Protein AF-A0A239MYY8-F1 (afdb_monomer_lite)

InterPro domains:
  IPR003692 Hydantoinase B/oxoprolinase [PF02538] (11-145)
  IPR016750 Acetophenone carboxylase beta subunit/Acetone carboxylase gamma subunit [PF08882] (239-309)

Sequence (314 aa):
MLSNINPVGSCEGYEREIPYLYLYRRELPASGGHGQFRGGATFTAAVTGHHTDENYISSGGLFQSVTQGIALAGAPPAPGGVMWHATDTKVLDEMAAGRVPADTEQVKTLAPHGAPPPPKKFDNRLLPGDIFATMSSAGAGYGDPVLRDPELVLGDERAGRLLAGEATSVYGVVITDGAVDEEKTSQTREAMLRDRLGRAVQPHRVRTGKVDESAVTTKVLATVLIGENNGNSVFGCAHCRETLSDSDISYRHGSAIVEVSLDTLGPLFSDPVTQTGVDLKARTYLCPSCGIALDTEVVVPNDPIVDDVVLSNA

Radius of gyration: 23.35 Å; chains: 1; bounding box: 57×41×65 Å

Foldseek 3Di:
DPPPPDPPDDQVVCVVPAQKHKLEKAWPLQQWFAALFTFATWIKTKIAGHPDPFDFAWQEDWDQFPAPQFEEFQTFRTGTKFKKKDAQWCQVVCVVVVHGDYDPVSVCVRGVVMDGDDYGGGGHTGHGNIMMMMIHTTHHGYFQLLNHDLVVLLVCVVVVNHDPCCSCPRHLWDADPSHTPPVSSVVSSQVVLVVLLVQWAAALDADFDFFDPVFFPAAPGPQWTWGDDPRFIFIAGPPPRGTQGGQQFASLNSFTKDKDFQCVSDVSHDGCCVRPVFGKIWIFTANNPRSTTRGIDIDGPPDDDDRPGHDDDD

Structure (mmCIF, N/CA/C/O backbone):
data_AF-A0A239MYY8-F1
#
_entry.id   AF-A0A239MYY8-F1
#
loop_
_atom_site.group_PDB
_atom_site.id
_atom_site.type_symbol
_atom_site.label_atom_id
_atom_site.label_alt_id
_atom_site.label_comp_id
_atom_site.label_asym_id
_atom_site.label_entity_id
_atom_site.label_seq_id
_atom_site.pdbx_PDB_ins_code
_atom_site.Cartn_x
_atom_site.Cartn_y
_atom_site.Cartn_z
_atom_site.occupancy
_atom_site.B_iso_or_equiv
_atom_site.auth_seq_id
_atom_site.auth_comp_id
_atom_site.auth_asym_id
_atom_site.auth_atom_id
_atom_site.pdbx_PDB_model_num
ATOM 1 N N . MET A 1 1 ? -11.316 21.313 -19.191 1.00 41.19 1 MET A N 1
ATOM 2 C CA . MET A 1 1 ? -10.352 21.627 -18.118 1.00 41.19 1 MET A CA 1
ATOM 3 C C . MET A 1 1 ? -9.147 20.728 -18.364 1.00 41.19 1 MET A C 1
ATOM 5 O O . MET A 1 1 ? -9.224 19.544 -18.074 1.00 41.19 1 MET A O 1
ATOM 9 N N . LEU A 1 2 ? -8.126 21.221 -19.071 1.00 43.38 2 LEU A N 1
ATOM 10 C CA . LEU A 1 2 ? -6.886 20.463 -19.280 1.00 43.38 2 LEU A CA 1
ATOM 11 C C . LEU A 1 2 ? -6.155 20.432 -17.934 1.00 43.38 2 LEU A C 1
ATOM 13 O O . LEU A 1 2 ? -5.991 21.476 -17.306 1.00 43.38 2 LEU A O 1
ATOM 17 N N . SER A 1 3 ? -5.820 19.237 -17.452 1.00 46.53 3 SER A N 1
ATOM 18 C CA . SER A 1 3 ? -5.050 19.059 -16.222 1.00 46.53 3 SER A CA 1
ATOM 19 C C . SER A 1 3 ? -3.689 19.740 -16.387 1.00 46.53 3 SER A C 1
ATOM 21 O O . SER A 1 3 ? -2.892 19.328 -17.224 1.00 46.53 3 SER A O 1
ATOM 23 N N . ASN A 1 4 ? -3.430 20.787 -15.603 1.00 47.00 4 ASN A N 1
ATOM 24 C CA . ASN A 1 4 ? -2.156 21.515 -15.579 1.00 47.00 4 ASN A CA 1
ATOM 25 C C . ASN A 1 4 ? -1.111 20.847 -14.659 1.00 47.00 4 ASN A C 1
ATOM 27 O O . ASN A 1 4 ? -0.153 21.491 -14.238 1.00 47.00 4 ASN A O 1
ATOM 31 N N . ILE A 1 5 ? -1.290 19.570 -14.314 1.00 54.78 5 ILE A N 1
ATOM 32 C CA . ILE A 1 5 ? -0.324 18.797 -13.528 1.00 54.78 5 ILE A CA 1
ATOM 33 C C . ILE A 1 5 ? 0.522 18.004 -14.523 1.00 54.78 5 ILE A C 1
ATOM 35 O O . ILE A 1 5 ? 0.012 17.096 -15.170 1.00 54.78 5 ILE A O 1
ATOM 39 N N . ASN A 1 6 ? 1.775 18.441 -14.678 1.00 54.97 6 ASN A N 1
ATOM 40 C CA . ASN A 1 6 ? 2.867 17.889 -15.490 1.00 54.97 6 ASN A CA 1
ATOM 41 C C . ASN A 1 6 ? 2.505 16.615 -16.297 1.00 54.97 6 ASN A C 1
ATOM 43 O O . ASN A 1 6 ? 2.516 15.521 -15.726 1.00 54.97 6 ASN A O 1
ATOM 47 N N . PRO A 1 7 ? 2.153 16.723 -17.596 1.00 74.12 7 PRO A N 1
ATOM 48 C CA . PRO A 1 7 ? 1.818 15.546 -18.386 1.00 74.12 7 PRO A CA 1
ATOM 49 C C . PRO A 1 7 ? 3.024 14.607 -18.425 1.00 74.12 7 PRO A C 1
ATOM 51 O O . PRO A 1 7 ? 4.156 15.052 -18.617 1.00 74.12 7 PRO A O 1
ATOM 54 N N . VAL A 1 8 ? 2.785 13.303 -18.271 1.00 77.00 8 VAL A N 1
ATOM 55 C CA . VAL A 1 8 ? 3.814 12.294 -18.545 1.00 77.00 8 VAL A CA 1
ATOM 56 C C . VAL A 1 8 ? 4.287 12.516 -19.986 1.00 77.00 8 VAL A C 1
ATOM 58 O O . VAL A 1 8 ? 3.516 12.327 -20.926 1.00 77.00 8 VAL A O 1
ATOM 61 N N . GLY A 1 9 ? 5.524 12.996 -20.153 1.00 84.00 9 GLY A N 1
ATOM 62 C CA . GLY A 1 9 ? 6.024 13.466 -21.448 1.00 84.00 9 GLY A CA 1
ATOM 63 C C . GLY A 1 9 ? 6.052 12.362 -22.505 1.00 84.00 9 GLY A C 1
ATOM 64 O O . GLY A 1 9 ? 6.116 11.177 -22.177 1.00 84.00 9 GLY A O 1
ATOM 65 N N . SER A 1 10 ? 5.998 12.720 -23.789 1.00 91.50 10 SER A N 1
ATOM 66 C CA . SER A 1 10 ? 6.113 11.739 -24.880 1.00 91.50 10 SER A CA 1
ATOM 67 C C . SER A 1 10 ? 7.453 10.997 -24.812 1.00 91.50 10 SER A C 1
ATOM 69 O O . SER A 1 10 ? 8.477 11.636 -24.583 1.00 91.50 10 SER A O 1
ATOM 71 N N . CYS A 1 11 ? 7.455 9.676 -25.041 1.00 94.50 11 CYS A N 1
ATOM 72 C CA . CYS A 1 11 ? 8.694 8.897 -25.153 1.00 94.50 11 CYS A CA 1
ATOM 73 C C . CYS A 1 11 ? 9.599 9.469 -26.250 1.00 94.50 11 CYS A C 1
ATOM 75 O O . CYS A 1 11 ? 10.723 9.851 -25.957 1.00 94.50 11 CYS A O 1
ATOM 77 N N . GLU A 1 12 ? 9.066 9.659 -27.460 1.00 95.19 12 GLU A N 1
ATOM 78 C CA . GLU A 1 12 ? 9.798 10.247 -28.593 1.00 95.19 12 GLU A CA 1
ATOM 79 C C . GLU A 1 12 ? 10.311 11.662 -28.282 1.00 95.19 12 GLU A C 1
ATOM 81 O O . GLU A 1 12 ? 11.376 12.074 -28.734 1.00 95.19 12 GLU A O 1
ATOM 86 N N . GLY A 1 13 ? 9.552 12.421 -27.482 1.00 93.81 13 GLY A N 1
ATOM 87 C CA . GLY A 1 13 ? 9.957 13.753 -27.040 1.00 93.81 13 GLY A CA 1
ATOM 88 C C . GLY A 1 13 ? 11.187 13.714 -26.136 1.00 93.81 13 GLY A C 1
ATOM 89 O O . GLY A 1 13 ? 12.065 14.555 -26.280 1.00 93.81 13 GLY A O 1
ATOM 90 N N . TYR A 1 14 ? 11.266 12.735 -25.235 1.00 92.94 14 TYR A N 1
ATOM 91 C CA . TYR A 1 14 ? 12.440 12.527 -24.390 1.00 92.94 14 TYR A CA 1
ATOM 92 C C . TYR A 1 14 ? 13.629 11.960 -25.170 1.00 92.94 14 TYR A C 1
ATOM 94 O O . TYR A 1 14 ? 14.735 12.460 -25.003 1.00 92.94 14 TYR A O 1
ATOM 102 N N . GLU A 1 15 ? 13.408 10.977 -26.046 1.00 95.44 15 GLU A N 1
ATOM 103 C CA . GLU A 1 15 ? 14.457 10.356 -26.877 1.00 95.44 15 GLU A CA 1
ATOM 104 C C . GLU A 1 15 ? 15.113 11.348 -27.846 1.00 95.44 15 GLU A C 1
ATOM 106 O O . GLU A 1 15 ? 16.265 11.179 -28.237 1.00 95.44 15 GLU A O 1
ATOM 111 N N . ARG A 1 16 ? 14.402 12.418 -28.222 1.00 94.25 16 ARG A N 1
ATOM 112 C CA . ARG A 1 16 ? 14.969 13.503 -29.031 1.00 94.25 16 ARG A CA 1
ATOM 113 C C . ARG A 1 16 ? 15.980 14.357 -28.264 1.00 94.25 16 ARG A C 1
ATOM 115 O O . ARG A 1 16 ? 16.907 14.882 -28.873 1.00 94.25 16 ARG A O 1
ATOM 122 N N . GLU A 1 17 ? 15.770 14.548 -26.964 1.00 92.12 17 GLU A N 1
ATOM 123 C CA . GLU A 1 17 ? 16.537 15.499 -26.145 1.00 92.12 17 GLU A CA 1
ATOM 124 C C . GLU A 1 17 ? 17.590 14.808 -25.266 1.00 92.12 17 GLU A C 1
ATOM 126 O O . GLU A 1 17 ? 18.582 15.428 -24.886 1.00 92.12 17 GLU A O 1
ATOM 131 N N . ILE A 1 18 ? 17.377 13.536 -24.916 1.00 92.56 18 ILE A N 1
ATOM 132 C CA . ILE A 1 18 ? 18.236 12.764 -24.016 1.00 92.56 18 ILE A CA 1
ATOM 133 C C . ILE A 1 18 ? 18.749 11.531 -24.773 1.00 92.56 18 ILE A C 1
ATOM 135 O O . ILE A 1 18 ? 17.935 10.835 -25.377 1.00 92.56 18 ILE A O 1
ATOM 139 N N . PRO A 1 19 ? 20.062 11.219 -24.736 1.00 95.00 19 PRO A N 1
ATOM 140 C CA . PRO A 1 19 ? 20.664 10.131 -25.514 1.00 95.00 19 PRO A CA 1
ATOM 141 C C . PRO A 1 19 ? 20.386 8.742 -24.907 1.00 95.00 19 PRO A C 1
ATOM 143 O O . PRO A 1 19 ? 21.287 7.994 -24.517 1.00 95.00 19 PRO A O 1
ATOM 146 N N . TYR A 1 20 ? 19.105 8.397 -24.809 1.00 96.25 20 TYR A N 1
ATOM 147 C CA . TYR A 1 20 ? 18.611 7.075 -24.462 1.00 96.25 20 TYR A CA 1
ATOM 148 C C . TYR A 1 20 ? 17.438 6.688 -25.363 1.00 96.25 20 TYR A C 1
ATOM 150 O O . TYR A 1 20 ? 16.820 7.531 -26.006 1.00 96.25 20 TYR A O 1
ATOM 158 N N . LEU A 1 21 ? 17.102 5.405 -25.352 1.00 96.69 21 LEU A N 1
ATOM 159 C CA . LEU A 1 21 ? 15.944 4.827 -26.019 1.00 96.69 21 LEU A CA 1
ATOM 160 C C . LEU A 1 21 ? 15.077 4.099 -24.990 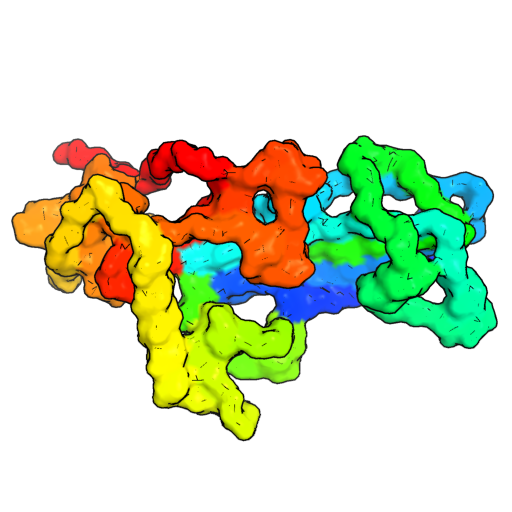1.00 96.69 21 LEU A C 1
ATOM 162 O O . LEU A 1 21 ? 15.610 3.345 -24.170 1.00 96.69 21 LEU A O 1
ATOM 166 N N . TYR A 1 22 ? 13.757 4.290 -25.027 1.00 97.19 22 TYR A N 1
ATOM 167 C CA . TYR A 1 22 ? 12.843 3.495 -24.213 1.00 97.19 22 TYR A CA 1
ATOM 168 C C . TYR A 1 22 ? 12.774 2.058 -24.733 1.00 97.19 22 TYR A C 1
ATOM 170 O O . TYR A 1 22 ? 12.455 1.802 -25.890 1.00 97.19 22 TYR A O 1
ATOM 178 N N . LEU A 1 23 ? 13.001 1.102 -23.835 1.00 96.94 23 LEU A N 1
ATOM 179 C CA . LEU A 1 23 ? 12.687 -0.309 -24.065 1.00 96.94 23 LEU A CA 1
ATOM 180 C C . LEU A 1 23 ? 11.190 -0.544 -23.846 1.00 96.94 23 LEU A C 1
ATOM 182 O O . LEU A 1 23 ? 10.522 -1.203 -24.637 1.00 96.94 23 LEU A O 1
ATOM 186 N N . TYR A 1 24 ? 10.653 0.056 -22.781 1.00 96.19 24 TYR A N 1
ATOM 187 C CA . TYR A 1 24 ? 9.225 0.098 -22.506 1.00 96.19 24 TYR A CA 1
ATOM 188 C C . TYR A 1 24 ? 8.874 1.268 -21.581 1.00 96.19 24 TYR A C 1
ATOM 190 O O . TYR A 1 24 ? 9.702 1.763 -20.812 1.00 96.19 24 TYR A O 1
ATOM 198 N N . ARG A 1 25 ? 7.593 1.647 -21.592 1.00 95.12 25 ARG A N 1
ATOM 199 C CA . ARG A 1 25 ? 6.938 2.425 -20.536 1.00 95.12 25 ARG A CA 1
ATOM 200 C C . ARG A 1 25 ? 5.488 1.969 -20.414 1.00 95.12 25 ARG A C 1
ATOM 202 O O . ARG A 1 25 ? 4.757 2.017 -21.400 1.00 95.12 25 ARG A O 1
ATOM 209 N N . ARG A 1 26 ? 5.076 1.497 -19.237 1.00 92.75 26 ARG A N 1
ATOM 210 C CA . ARG A 1 26 ? 3.752 0.886 -19.030 1.00 92.75 26 ARG A CA 1
ATOM 211 C C . ARG A 1 26 ? 3.244 1.055 -17.612 1.00 92.75 26 ARG A C 1
ATOM 213 O O . ARG A 1 26 ? 4.037 1.112 -16.678 1.00 92.75 26 ARG A O 1
ATOM 220 N N . GLU A 1 27 ? 1.926 1.067 -17.465 1.00 92.56 27 GLU A N 1
ATOM 221 C CA . GLU A 1 27 ? 1.282 0.919 -16.162 1.00 92.56 27 GLU A CA 1
ATOM 222 C C . GLU A 1 27 ? 1.689 -0.416 -15.520 1.00 92.56 27 GLU A C 1
ATOM 224 O O . GLU A 1 27 ? 1.909 -1.413 -16.212 1.00 92.56 27 GLU A O 1
ATOM 229 N N . LEU A 1 28 ? 1.788 -0.423 -14.193 1.00 92.06 28 LEU A N 1
ATOM 230 C CA . LEU A 1 28 ? 1.937 -1.616 -13.372 1.00 92.06 28 LEU A CA 1
ATOM 231 C C . LEU A 1 28 ? 0.655 -1.759 -12.537 1.00 92.06 28 LEU A C 1
ATOM 233 O O . LEU A 1 28 ? 0.615 -1.275 -11.405 1.00 92.06 28 LEU A O 1
ATOM 237 N N . PRO A 1 29 ? -0.419 -2.367 -13.074 1.00 88.88 29 PRO A N 1
ATOM 238 C CA . PRO A 1 29 ? -1.767 -2.203 -12.519 1.00 88.88 29 PRO A CA 1
ATOM 239 C C . PRO A 1 29 ? -1.912 -2.684 -11.069 1.00 88.88 29 PRO A C 1
ATOM 241 O O . PRO A 1 29 ? -2.619 -2.066 -10.272 1.00 88.88 29 PRO A O 1
ATOM 244 N N . ALA A 1 30 ? -1.190 -3.743 -10.697 1.00 90.00 30 ALA A N 1
ATOM 245 C CA . ALA A 1 30 ? -1.226 -4.316 -9.354 1.00 90.00 30 ALA A CA 1
ATOM 246 C C . ALA A 1 30 ? -0.400 -3.558 -8.298 1.00 90.00 30 ALA A C 1
ATOM 248 O O . ALA A 1 30 ? -0.337 -3.976 -7.151 1.00 90.00 30 ALA A O 1
ATOM 249 N N . SER A 1 31 ? 0.215 -2.427 -8.653 1.00 92.75 31 SER A N 1
ATOM 250 C CA . SER A 1 31 ? 1.089 -1.677 -7.738 1.00 92.75 31 SER A CA 1
ATOM 251 C C . SER A 1 31 ? 0.374 -0.771 -6.736 1.00 92.75 31 SER A C 1
ATOM 253 O O . SER A 1 31 ? 0.981 -0.388 -5.739 1.00 92.75 31 SER A O 1
ATOM 255 N N . GLY A 1 32 ? -0.878 -0.384 -7.001 1.00 93.88 32 GLY A N 1
ATOM 256 C CA . GLY A 1 32 ? -1.615 0.546 -6.141 1.00 93.88 32 GLY A CA 1
ATOM 257 C C . GLY A 1 32 ? -1.778 0.010 -4.717 1.00 93.88 32 GLY A C 1
ATOM 258 O O . GLY A 1 32 ? -2.159 -1.145 -4.536 1.00 93.88 32 GLY A O 1
ATOM 259 N N . GLY A 1 33 ? -1.526 0.856 -3.713 1.00 95.31 33 GLY A N 1
ATOM 260 C CA . GLY A 1 33 ? -1.653 0.486 -2.305 1.00 95.31 33 GLY A CA 1
ATOM 261 C C . GLY A 1 33 ? -3.051 -0.029 -1.966 1.00 95.31 33 GLY A C 1
ATOM 262 O O . GLY A 1 33 ? -4.065 0.522 -2.412 1.00 95.31 33 GLY A O 1
ATOM 263 N N . HIS A 1 34 ? -3.110 -1.096 -1.175 1.00 96.44 34 HIS A N 1
ATOM 264 C CA . HIS A 1 34 ? -4.372 -1.707 -0.778 1.00 96.44 34 HIS A CA 1
ATOM 265 C C . HIS A 1 34 ? -5.140 -0.830 0.220 1.00 96.44 34 HIS A C 1
ATOM 267 O O . HIS A 1 34 ? -4.564 -0.029 0.948 1.00 96.44 34 HIS A O 1
ATOM 273 N N . GLY A 1 35 ? -6.458 -0.999 0.261 1.00 97.25 35 GLY A N 1
ATOM 274 C CA . GLY A 1 35 ? -7.347 -0.313 1.194 1.00 97.25 35 GLY A CA 1
ATOM 275 C C . GLY A 1 35 ? -8.810 -0.511 0.816 1.00 97.25 35 GLY A C 1
ATOM 276 O O . GLY A 1 35 ? -9.101 -1.055 -0.255 1.00 97.25 35 GLY A O 1
ATOM 277 N N . GLN A 1 36 ? -9.731 -0.037 1.658 1.00 98.12 36 GLN A N 1
ATOM 278 C CA . GLN A 1 36 ? -11.149 0.100 1.299 1.00 98.12 36 GLN A CA 1
ATOM 279 C C . GLN A 1 36 ? -11.283 0.834 -0.044 1.00 98.12 36 GLN A C 1
ATOM 281 O O . GLN A 1 36 ? -11.989 0.384 -0.952 1.00 98.12 36 GLN A O 1
ATOM 286 N N . PHE A 1 37 ? -10.514 1.913 -0.200 1.00 97.88 37 PHE A N 1
ATOM 287 C CA . PHE A 1 37 ? -10.253 2.566 -1.474 1.00 97.88 37 PHE A CA 1
ATOM 288 C C . PHE A 1 37 ? -8.778 2.394 -1.829 1.00 97.88 37 PHE A C 1
ATOM 290 O O . PHE A 1 37 ? -7.892 2.784 -1.068 1.00 97.88 37 PHE A O 1
ATOM 297 N N . ARG A 1 38 ? -8.519 1.773 -2.982 1.00 96.19 38 ARG A N 1
ATOM 298 C CA . ARG A 1 38 ? -7.160 1.536 -3.473 1.00 96.19 38 ARG A CA 1
ATOM 299 C C . ARG A 1 38 ? -6.472 2.842 -3.850 1.00 96.19 38 ARG A C 1
ATOM 301 O O . ARG A 1 38 ? -7.099 3.744 -4.405 1.00 96.19 38 ARG A O 1
ATOM 308 N N . GLY A 1 39 ? -5.169 2.885 -3.613 1.00 95.56 39 GLY A N 1
ATOM 309 C CA . GLY A 1 39 ? -4.304 3.905 -4.178 1.00 95.56 39 GLY A CA 1
ATOM 310 C C . GLY A 1 39 ? -4.109 3.717 -5.684 1.00 95.56 39 GLY A C 1
ATOM 311 O O . GLY A 1 39 ? -4.340 2.639 -6.238 1.00 95.56 39 GLY A O 1
ATOM 312 N N . GLY A 1 40 ? -3.690 4.788 -6.358 1.00 93.25 40 GLY A N 1
ATOM 313 C CA . GLY A 1 40 ? -3.424 4.768 -7.796 1.00 93.25 40 GLY A CA 1
ATOM 314 C C . GLY A 1 40 ? -2.251 3.855 -8.157 1.00 93.25 40 GLY A C 1
ATOM 315 O O . GLY A 1 40 ? -1.230 3.843 -7.463 1.00 93.25 40 GLY A O 1
ATOM 316 N N . ALA A 1 41 ? -2.394 3.112 -9.255 1.00 92.38 41 ALA A N 1
ATOM 317 C CA . ALA A 1 41 ? -1.303 2.334 -9.824 1.00 92.38 41 ALA A CA 1
ATOM 318 C C . ALA A 1 41 ? -0.191 3.252 -10.348 1.00 92.38 41 ALA A C 1
ATOM 320 O O . ALA A 1 41 ? -0.434 4.359 -10.834 1.00 92.38 41 ALA A O 1
ATOM 321 N N . THR A 1 42 ? 1.039 2.769 -10.242 1.00 91.44 42 THR A N 1
ATOM 322 C CA . THR A 1 42 ? 2.224 3.404 -10.808 1.00 91.44 42 THR A CA 1
ATOM 323 C C . THR A 1 42 ? 2.512 2.889 -12.216 1.00 91.44 42 THR A C 1
ATOM 325 O O . THR A 1 42 ? 1.843 1.989 -12.726 1.00 91.44 42 THR A O 1
ATOM 328 N N . PHE A 1 43 ? 3.549 3.432 -12.843 1.00 91.69 43 PHE A N 1
ATOM 329 C CA . PHE A 1 43 ? 4.116 2.902 -14.075 1.00 91.69 43 PHE A CA 1
ATOM 330 C C . PHE A 1 43 ? 5.581 2.508 -13.873 1.00 91.69 43 PHE A C 1
ATOM 332 O O . PHE A 1 43 ? 6.274 2.981 -12.968 1.00 91.69 43 PHE A O 1
ATOM 339 N N . THR A 1 44 ? 6.056 1.639 -14.755 1.00 93.75 44 THR A N 1
ATOM 340 C CA . THR A 1 44 ? 7.466 1.291 -14.895 1.00 93.75 44 THR A CA 1
ATOM 341 C C . THR A 1 44 ? 7.962 1.692 -16.277 1.00 93.75 44 THR A C 1
ATOM 343 O O . THR A 1 44 ? 7.207 1.689 -17.256 1.00 93.75 44 THR A O 1
ATOM 346 N N . ALA A 1 45 ? 9.240 2.039 -16.362 1.00 95.38 45 ALA A N 1
ATOM 347 C CA . ALA A 1 45 ? 9.938 2.267 -17.613 1.00 95.38 45 ALA A CA 1
ATOM 348 C C . ALA A 1 45 ? 11.327 1.635 -17.564 1.00 95.38 45 ALA A C 1
ATOM 350 O O . ALA A 1 45 ? 11.923 1.520 -16.494 1.00 95.38 45 ALA A O 1
ATOM 351 N N . ALA A 1 46 ? 11.858 1.269 -18.722 1.00 96.88 46 ALA A N 1
ATOM 352 C CA . ALA A 1 46 ? 13.267 0.942 -18.870 1.00 96.88 46 ALA A CA 1
ATOM 353 C C . ALA A 1 46 ? 13.831 1.645 -20.096 1.00 96.88 46 ALA A C 1
ATOM 355 O O . ALA A 1 46 ? 13.142 1.786 -21.109 1.00 96.88 46 ALA A O 1
ATOM 356 N N . VAL A 1 47 ? 15.080 2.082 -19.984 1.00 97.06 47 VAL A N 1
ATOM 357 C CA . VAL A 1 47 ? 15.814 2.769 -21.044 1.00 97.06 47 VAL A CA 1
ATOM 358 C C . VAL A 1 47 ? 17.188 2.139 -21.238 1.00 97.06 47 VAL A C 1
ATOM 360 O O . VAL A 1 47 ? 17.768 1.599 -20.294 1.00 97.06 47 VAL A O 1
ATOM 363 N N . THR A 1 48 ? 17.717 2.238 -22.453 1.00 97.75 48 THR A N 1
ATOM 364 C CA . THR A 1 48 ? 19.117 1.935 -22.783 1.00 97.75 48 THR A CA 1
ATOM 365 C C . THR A 1 48 ? 19.784 3.172 -23.371 1.00 97.75 48 THR A C 1
ATOM 367 O O . THR A 1 48 ? 19.096 4.003 -23.960 1.00 97.75 48 THR A O 1
ATOM 370 N N . GLY A 1 49 ? 21.098 3.337 -23.208 1.00 97.31 49 GLY A N 1
ATOM 371 C CA . GLY A 1 49 ? 21.807 4.439 -23.863 1.00 97.31 49 GLY A CA 1
ATOM 372 C C . GLY A 1 49 ? 21.689 4.343 -25.386 1.00 97.31 49 GLY A C 1
ATOM 373 O O . GLY A 1 49 ? 21.591 3.251 -25.945 1.00 97.31 49 GLY A O 1
ATOM 374 N N . HIS A 1 50 ? 21.677 5.478 -26.080 1.00 96.44 50 HIS A N 1
ATOM 375 C CA . HIS A 1 50 ? 21.496 5.483 -27.530 1.00 96.44 50 HIS A CA 1
ATOM 376 C C . HIS A 1 50 ? 22.293 6.600 -28.203 1.00 96.44 50 HIS A C 1
ATOM 378 O O . HIS A 1 50 ? 22.262 7.741 -27.753 1.00 96.44 50 HIS A O 1
ATOM 384 N N . HIS A 1 51 ? 23.006 6.252 -29.283 1.00 94.38 51 HIS A N 1
ATOM 385 C CA . HIS A 1 51 ? 23.817 7.172 -30.098 1.00 94.38 51 HIS A CA 1
ATOM 386 C C . HIS A 1 51 ? 24.741 8.094 -29.284 1.00 94.38 51 HIS A C 1
ATOM 388 O O . HIS A 1 51 ? 24.824 9.296 -29.530 1.00 94.38 51 HIS A O 1
ATOM 394 N N . THR A 1 52 ? 25.443 7.521 -28.308 1.00 92.88 52 THR A N 1
ATOM 395 C CA . THR A 1 52 ? 26.371 8.252 -27.446 1.00 92.88 52 THR A CA 1
ATOM 396 C C . THR A 1 52 ? 27.534 7.366 -27.016 1.00 92.88 52 THR A C 1
ATOM 398 O O . THR A 1 52 ? 27.340 6.177 -26.756 1.00 92.88 52 THR A O 1
ATOM 401 N N . ASP A 1 53 ? 28.717 7.969 -26.909 1.00 93.38 53 ASP A N 1
ATOM 402 C CA . ASP A 1 53 ? 29.924 7.349 -26.350 1.00 93.38 53 ASP A CA 1
ATOM 403 C C . ASP A 1 53 ? 30.113 7.703 -24.863 1.00 93.38 53 ASP A C 1
ATOM 405 O O . ASP A 1 53 ? 30.924 7.092 -24.168 1.00 93.38 53 ASP A O 1
ATOM 409 N N . GLU A 1 54 ? 29.348 8.677 -24.358 1.00 93.31 54 GLU A N 1
ATOM 410 C CA . GLU A 1 54 ? 29.386 9.119 -22.968 1.00 93.31 54 GLU A CA 1
ATOM 411 C C . GLU A 1 54 ? 28.003 9.613 -22.521 1.00 93.31 54 GLU A C 1
ATOM 413 O O . GLU A 1 54 ? 27.480 10.616 -23.008 1.00 93.31 54 GLU A O 1
ATOM 418 N N . ASN A 1 55 ? 27.385 8.895 -21.584 1.00 94.94 55 ASN A N 1
ATOM 419 C CA . ASN A 1 55 ? 26.112 9.288 -20.993 1.00 94.94 55 ASN A CA 1
ATOM 420 C C . ASN A 1 55 ? 25.946 8.680 -19.602 1.00 94.94 55 ASN A C 1
ATOM 422 O O . ASN A 1 55 ? 26.359 7.544 -19.343 1.00 94.94 55 ASN A O 1
ATOM 426 N N . TYR A 1 56 ? 25.301 9.440 -18.721 1.00 94.25 56 TYR A N 1
ATOM 427 C CA . TYR A 1 56 ? 25.066 9.045 -17.344 1.00 94.25 56 TYR A CA 1
ATOM 428 C C . TYR A 1 56 ? 23.647 9.390 -16.907 1.00 94.25 56 TYR A C 1
ATOM 430 O O . TYR A 1 56 ? 23.058 10.378 -17.342 1.00 94.25 56 TYR A O 1
ATOM 438 N N . ILE A 1 57 ? 23.112 8.582 -16.000 1.00 92.94 57 ILE A N 1
ATOM 439 C CA . ILE A 1 57 ? 21.800 8.765 -15.398 1.00 92.94 57 ILE A CA 1
ATOM 440 C C . ILE A 1 57 ? 21.919 8.817 -13.878 1.00 92.94 57 ILE A C 1
ATOM 442 O O . ILE A 1 57 ? 22.694 8.089 -13.248 1.00 92.94 57 ILE A O 1
ATOM 446 N N . SER A 1 58 ? 21.139 9.700 -13.268 1.00 90.69 58 SER A N 1
ATOM 447 C CA . SER A 1 58 ? 21.106 9.828 -11.822 1.00 90.69 58 SER A CA 1
ATOM 448 C C . SER A 1 58 ? 20.158 8.807 -11.192 1.00 90.69 58 SER A C 1
ATOM 450 O O . SER A 1 58 ? 19.048 8.569 -11.662 1.00 90.69 58 SER A O 1
ATOM 452 N N . SER A 1 59 ? 20.596 8.222 -10.083 1.00 87.31 59 SER A N 1
ATOM 453 C CA . SER A 1 59 ? 19.789 7.427 -9.165 1.00 87.31 59 SER A CA 1
ATOM 454 C C . SER A 1 59 ? 19.502 8.243 -7.906 1.00 87.31 59 SER A C 1
ATOM 456 O O . SER A 1 59 ? 20.127 8.084 -6.858 1.00 87.31 59 SER A O 1
ATOM 458 N N . GLY A 1 60 ? 18.558 9.177 -8.007 1.00 78.19 60 GLY A N 1
ATOM 459 C CA . GLY A 1 60 ? 18.105 10.003 -6.888 1.00 78.19 60 GLY A CA 1
ATOM 460 C C . GLY A 1 60 ? 16.591 10.193 -6.897 1.00 78.19 60 GLY A C 1
ATOM 461 O O . GLY A 1 60 ? 15.953 10.096 -7.938 1.00 78.19 60 GLY A O 1
ATOM 462 N N . GLY A 1 61 ? 16.006 10.469 -5.730 1.00 70.62 61 GLY A N 1
ATOM 463 C CA . GLY A 1 61 ? 14.593 10.857 -5.617 1.00 70.62 61 GLY A CA 1
ATOM 464 C C . GLY A 1 61 ? 13.577 9.714 -5.524 1.00 70.62 61 GLY A C 1
ATOM 465 O O . GLY A 1 61 ? 12.398 9.996 -5.341 1.00 70.62 61 GLY A O 1
ATOM 466 N N . LEU A 1 62 ? 14.006 8.449 -5.583 1.00 70.56 62 LEU A N 1
ATOM 467 C CA . LEU A 1 62 ? 13.170 7.296 -5.233 1.00 70.56 62 LEU A CA 1
ATOM 468 C C . LEU A 1 62 ? 13.728 6.627 -3.973 1.00 70.56 62 LEU A C 1
ATOM 470 O O . LEU A 1 62 ? 14.901 6.256 -3.923 1.00 70.56 62 LEU A O 1
ATOM 474 N N . PHE A 1 63 ? 12.889 6.509 -2.946 1.00 64.62 63 PHE A N 1
ATOM 475 C CA . PHE A 1 63 ? 13.196 5.775 -1.723 1.00 64.62 63 PHE A CA 1
ATOM 476 C C . PHE A 1 63 ? 12.686 4.346 -1.897 1.00 64.62 63 PHE A C 1
ATOM 478 O O . PHE A 1 63 ? 11.477 4.122 -1.950 1.00 64.62 63 PHE A O 1
ATOM 485 N N . GLN A 1 64 ? 13.617 3.404 -2.049 1.00 69.00 64 GLN A N 1
ATOM 486 C CA . GLN A 1 64 ? 13.294 2.045 -2.487 1.00 69.00 64 GLN A CA 1
ATOM 487 C C . GLN A 1 64 ? 12.643 1.194 -1.388 1.00 69.00 64 GLN A C 1
ATOM 489 O O . GLN A 1 64 ? 11.670 0.500 -1.666 1.00 69.00 64 GLN A O 1
ATOM 494 N N . SER A 1 65 ? 13.105 1.309 -0.141 1.00 70.25 65 SER A N 1
ATOM 495 C CA . SER A 1 65 ? 12.555 0.559 0.996 1.00 70.25 65 SER A CA 1
ATOM 496 C C . SER A 1 65 ? 11.837 1.408 2.045 1.00 70.25 65 SER A C 1
ATOM 498 O O . SER A 1 65 ? 11.017 0.885 2.795 1.00 70.25 65 SER A O 1
ATOM 500 N N . VAL A 1 66 ? 12.093 2.719 2.093 1.00 76.19 66 VAL A N 1
ATOM 501 C CA . VAL A 1 66 ? 11.343 3.648 2.954 1.00 76.19 66 VAL A CA 1
ATOM 502 C C . VAL A 1 66 ? 10.194 4.226 2.147 1.00 76.19 66 VAL A C 1
ATOM 504 O O . VAL A 1 66 ? 10.347 5.234 1.453 1.00 76.19 66 VAL A O 1
ATOM 507 N N . THR A 1 67 ? 9.042 3.565 2.204 1.00 80.81 67 THR A N 1
ATOM 508 C CA . THR A 1 67 ? 7.876 4.028 1.455 1.00 80.81 67 THR A CA 1
ATOM 509 C C . THR A 1 67 ? 7.420 5.414 1.919 1.00 80.81 67 THR A C 1
ATOM 511 O O . THR A 1 67 ? 7.290 5.688 3.109 1.00 80.81 67 THR A O 1
ATOM 514 N N . GLN A 1 68 ? 7.178 6.300 0.950 1.00 79.50 68 GLN A N 1
ATOM 515 C CA . GLN A 1 68 ? 6.492 7.582 1.155 1.00 79.50 68 GLN A CA 1
ATOM 516 C C . GLN A 1 68 ? 4.983 7.460 0.895 1.00 79.50 68 GLN A C 1
ATOM 518 O O . GLN A 1 68 ? 4.236 8.417 1.081 1.00 79.50 68 GLN A O 1
ATOM 523 N N . GLY A 1 69 ? 4.526 6.282 0.461 1.00 84.81 69 GLY A N 1
ATOM 524 C CA . GLY A 1 69 ? 3.120 5.946 0.310 1.00 84.81 69 GLY A CA 1
ATOM 525 C C . GLY A 1 69 ? 2.498 5.609 1.659 1.00 84.81 69 GLY A C 1
ATOM 526 O O . GLY A 1 69 ? 2.028 4.488 1.850 1.00 84.81 69 GLY A O 1
ATOM 527 N N . ILE A 1 70 ? 2.525 6.564 2.591 1.00 88.12 70 ILE A N 1
ATOM 528 C CA . ILE A 1 70 ? 1.864 6.431 3.889 1.00 88.12 70 ILE A CA 1
ATOM 529 C C . ILE A 1 70 ? 0.357 6.479 3.654 1.00 88.12 70 ILE A C 1
ATOM 531 O O . ILE A 1 70 ? -0.173 7.425 3.067 1.00 88.12 70 ILE A O 1
ATOM 535 N N . ALA A 1 71 ? -0.309 5.406 4.052 1.00 91.62 71 ALA A N 1
ATOM 536 C CA . ALA A 1 71 ? -1.735 5.226 3.877 1.00 91.62 71 ALA A CA 1
ATOM 537 C C . ALA A 1 71 ? -2.521 5.861 5.027 1.00 91.62 71 ALA A C 1
ATOM 539 O O . ALA A 1 71 ? -1.947 6.364 5.989 1.00 91.62 71 ALA A O 1
ATOM 540 N N . LEU A 1 72 ? -3.846 5.879 4.903 1.00 94.06 72 LEU A N 1
ATOM 541 C CA . LEU A 1 72 ? -4.724 6.531 5.872 1.00 94.06 72 LEU A CA 1
ATOM 542 C C . LEU A 1 72 ? -5.790 5.572 6.392 1.00 94.06 72 LEU A C 1
ATOM 544 O O . LEU A 1 72 ? -6.259 4.689 5.668 1.00 94.06 72 LEU A O 1
ATOM 548 N N . ALA A 1 73 ? -6.234 5.812 7.628 1.00 95.25 73 ALA A N 1
ATOM 549 C CA . ALA A 1 73 ? -7.411 5.173 8.214 1.00 95.25 73 ALA A CA 1
ATOM 550 C C . ALA A 1 73 ? -7.340 3.631 8.219 1.00 95.25 73 ALA A C 1
ATOM 552 O O . ALA A 1 73 ? -8.333 2.956 7.955 1.00 95.25 73 ALA A O 1
ATOM 553 N N . GLY A 1 74 ? -6.156 3.071 8.480 1.00 94.94 74 GLY A N 1
ATOM 554 C CA . GLY A 1 74 ? -5.954 1.625 8.625 1.00 94.94 74 GLY A CA 1
ATOM 555 C C . GLY A 1 74 ? -5.608 0.873 7.338 1.00 94.94 74 GLY A C 1
ATOM 556 O O . GLY A 1 74 ? -5.455 -0.347 7.374 1.00 94.94 74 GLY A O 1
ATOM 557 N N . ALA A 1 75 ? -5.463 1.563 6.204 1.00 97.00 75 ALA A N 1
ATOM 558 C CA . ALA A 1 75 ? -4.859 0.953 5.021 1.00 97.00 75 ALA A CA 1
ATOM 559 C C . ALA A 1 75 ? -3.356 0.678 5.253 1.00 97.00 75 ALA A C 1
ATOM 561 O O . ALA A 1 75 ? -2.689 1.475 5.916 1.00 97.00 75 ALA A O 1
ATOM 562 N N . PRO A 1 76 ? -2.796 -0.414 4.699 1.00 95.06 76 PRO A N 1
ATOM 563 C CA . PRO A 1 76 ? -1.356 -0.642 4.714 1.00 95.06 76 PRO A CA 1
ATOM 564 C C . PRO A 1 76 ? -0.627 0.360 3.801 1.00 95.06 76 PRO A C 1
ATOM 566 O O . PRO A 1 76 ? -1.222 0.856 2.837 1.00 95.06 76 PRO A O 1
ATOM 569 N N . PRO A 1 77 ? 0.669 0.633 4.041 1.00 94.19 77 PRO A N 1
ATOM 570 C CA . PRO A 1 77 ? 1.471 1.462 3.147 1.00 94.19 77 PRO A CA 1
ATOM 571 C C . PRO A 1 77 ? 1.484 0.931 1.705 1.00 94.19 77 PRO A C 1
ATOM 573 O O . PRO A 1 77 ? 1.303 -0.262 1.470 1.00 94.19 77 PRO A O 1
ATOM 576 N N . ALA A 1 78 ? 1.737 1.809 0.734 1.00 92.94 78 ALA A N 1
ATOM 577 C CA . ALA A 1 78 ? 2.004 1.419 -0.655 1.00 92.94 78 ALA A CA 1
ATOM 578 C C . ALA A 1 78 ? 3.486 1.076 -0.882 1.00 92.94 78 ALA A C 1
ATOM 580 O O . ALA A 1 78 ? 4.339 1.534 -0.118 1.00 92.94 78 ALA A O 1
ATOM 581 N N . PRO A 1 79 ? 3.829 0.317 -1.938 1.00 89.31 79 PRO A N 1
ATOM 582 C CA . PRO A 1 79 ? 5.222 0.075 -2.294 1.00 89.31 79 PRO A CA 1
ATOM 583 C C . PRO A 1 79 ? 5.939 1.372 -2.704 1.00 89.31 79 PRO A C 1
ATOM 585 O O . PRO A 1 79 ? 5.372 2.258 -3.355 1.00 89.31 79 PRO A O 1
ATOM 588 N N . GLY A 1 80 ? 7.214 1.469 -2.318 1.00 86.94 80 GLY A N 1
ATOM 589 C CA . GLY A 1 80 ? 8.113 2.546 -2.732 1.00 86.94 80 GLY A CA 1
ATOM 590 C C . GLY A 1 80 ? 8.515 2.442 -4.206 1.00 86.94 80 GLY A C 1
ATOM 591 O O . GLY A 1 80 ? 8.215 1.467 -4.891 1.00 86.94 80 GLY A O 1
ATOM 592 N N . GLY A 1 81 ? 9.203 3.463 -4.713 1.00 87.38 81 GLY A N 1
ATOM 593 C CA . GLY A 1 81 ? 9.735 3.445 -6.074 1.00 87.38 81 GLY A CA 1
ATOM 594 C C . GLY A 1 81 ? 11.061 2.695 -6.151 1.00 87.38 81 GLY A C 1
ATOM 595 O O . GLY A 1 81 ? 11.913 2.868 -5.290 1.00 87.38 81 GLY A O 1
ATOM 596 N N . VAL A 1 82 ? 11.276 1.907 -7.201 1.00 86.62 82 VAL A N 1
ATOM 597 C CA . VAL A 1 82 ? 12.472 1.070 -7.372 1.00 86.62 82 VAL A CA 1
ATOM 598 C C . VAL A 1 82 ? 13.273 1.540 -8.582 1.00 86.62 82 VAL A C 1
ATOM 600 O O . VAL A 1 82 ? 12.710 1.856 -9.626 1.00 86.62 82 VAL A O 1
ATOM 603 N N . MET A 1 83 ? 14.597 1.569 -8.452 1.00 89.88 83 MET A N 1
ATOM 604 C CA . MET A 1 83 ? 15.537 1.688 -9.562 1.00 89.88 83 MET A CA 1
ATOM 605 C C . MET A 1 83 ? 16.338 0.397 -9.692 1.00 89.88 83 MET A C 1
ATOM 607 O O . MET A 1 83 ? 16.676 -0.244 -8.695 1.00 89.88 83 MET A O 1
ATOM 611 N N . TRP A 1 84 ? 16.662 0.039 -10.924 1.00 92.94 84 TRP A N 1
ATOM 612 C CA . TRP A 1 84 ? 17.458 -1.129 -11.254 1.00 92.94 84 TRP A CA 1
ATOM 613 C C . TRP A 1 84 ? 18.379 -0.791 -12.420 1.00 92.94 84 TRP A C 1
ATOM 615 O O . TRP A 1 84 ? 17.975 -0.099 -13.354 1.00 92.94 84 TRP A O 1
ATOM 625 N N . HIS A 1 85 ? 19.624 -1.242 -12.355 1.00 95.31 85 HIS A N 1
ATOM 626 C CA . HIS A 1 85 ? 20.652 -0.893 -13.324 1.00 95.31 85 HIS A CA 1
ATOM 627 C C . HIS A 1 85 ? 21.523 -2.104 -13.644 1.00 95.31 85 HIS A C 1
ATOM 629 O O . HIS A 1 85 ? 21.899 -2.869 -12.755 1.00 95.31 85 HIS A O 1
ATOM 635 N N . ALA A 1 86 ? 21.849 -2.262 -14.921 1.00 97.44 86 ALA A N 1
ATOM 636 C CA . ALA A 1 86 ? 22.790 -3.258 -15.402 1.00 97.44 86 ALA A CA 1
ATOM 637 C C . ALA A 1 86 ? 23.613 -2.680 -16.547 1.00 97.44 86 ALA A C 1
ATOM 639 O O . ALA A 1 86 ? 23.073 -2.009 -17.427 1.00 97.44 86 ALA A O 1
ATOM 640 N N . THR A 1 87 ? 24.907 -2.976 -16.559 1.00 97.00 87 THR A N 1
ATOM 641 C CA . THR A 1 87 ? 25.799 -2.587 -17.649 1.00 97.00 87 THR A CA 1
ATOM 642 C C . THR A 1 87 ? 26.122 -3.762 -18.559 1.00 97.00 87 THR A C 1
ATOM 644 O O . THR A 1 87 ? 25.988 -4.913 -18.143 1.00 97.00 87 THR A O 1
ATOM 647 N N . ASP A 1 88 ? 26.560 -3.479 -19.786 1.00 95.38 88 ASP A N 1
ATOM 648 C CA . ASP A 1 88 ? 27.092 -4.483 -20.721 1.00 95.38 88 ASP A CA 1
ATOM 649 C C . ASP A 1 88 ? 26.113 -5.660 -20.938 1.00 95.38 88 ASP A C 1
ATOM 651 O O . ASP A 1 88 ? 26.466 -6.840 -20.860 1.00 95.38 88 ASP A O 1
ATOM 655 N N . THR A 1 89 ? 24.833 -5.335 -21.140 1.00 96.94 89 THR A N 1
ATOM 656 C CA . THR A 1 89 ? 23.757 -6.319 -21.322 1.00 96.94 89 THR A CA 1
ATOM 657 C C . THR A 1 89 ? 23.643 -6.773 -22.779 1.00 96.94 89 THR A C 1
ATOM 659 O O . THR A 1 89 ? 24.232 -6.193 -23.689 1.00 96.94 89 THR A O 1
ATOM 662 N N . LYS A 1 90 ? 22.805 -7.785 -23.023 1.00 94.81 90 LYS A N 1
ATOM 663 C CA . LYS A 1 90 ? 22.497 -8.291 -24.372 1.00 94.81 90 LYS A CA 1
ATOM 664 C C . LYS A 1 90 ? 21.317 -7.584 -25.048 1.00 94.81 90 LYS A C 1
ATOM 666 O O . LYS A 1 90 ? 20.766 -8.103 -26.014 1.00 94.81 90 LYS A O 1
ATOM 671 N N . VAL A 1 91 ? 20.890 -6.419 -24.553 1.00 96.81 91 VAL A N 1
ATOM 672 C CA . VAL A 1 91 ? 19.692 -5.737 -25.079 1.00 96.81 91 VAL A CA 1
ATOM 673 C C . VAL A 1 91 ? 19.818 -5.361 -26.550 1.00 96.81 91 VAL A C 1
ATOM 675 O O . VAL A 1 91 ? 18.859 -5.518 -27.296 1.00 96.81 91 VAL A O 1
ATOM 678 N N . LEU A 1 92 ? 21.006 -4.947 -26.994 1.00 96.06 92 LEU A N 1
ATOM 679 C CA . LEU A 1 92 ? 21.233 -4.597 -28.396 1.00 96.06 92 LEU A CA 1
ATOM 680 C C . LEU A 1 92 ? 21.200 -5.826 -29.313 1.00 96.06 92 LEU A C 1
ATOM 682 O O . LEU A 1 92 ? 20.651 -5.739 -30.409 1.00 96.06 92 LEU A O 1
ATOM 686 N N . ASP A 1 93 ? 21.724 -6.967 -28.858 1.00 95.81 93 ASP A N 1
ATOM 687 C CA . ASP A 1 93 ? 21.666 -8.230 -29.604 1.00 95.81 93 ASP A CA 1
ATOM 688 C C . ASP A 1 93 ? 20.213 -8.698 -29.772 1.00 95.81 93 ASP A C 1
ATOM 690 O O . ASP A 1 93 ? 19.797 -9.098 -30.862 1.00 95.81 93 ASP A O 1
ATOM 694 N N . GLU A 1 94 ? 19.416 -8.605 -28.703 1.00 96.12 94 GLU A N 1
ATOM 695 C CA . GLU A 1 94 ? 17.986 -8.917 -28.735 1.00 96.12 94 GLU A CA 1
ATOM 696 C C . GLU A 1 94 ? 17.239 -7.985 -29.696 1.00 96.12 94 GLU A C 1
ATOM 698 O O . GLU A 1 94 ? 16.499 -8.464 -30.561 1.00 96.12 94 GLU A O 1
ATOM 703 N N . MET A 1 95 ? 17.496 -6.675 -29.619 1.00 96.00 95 MET A N 1
ATOM 704 C CA . MET A 1 95 ? 16.892 -5.679 -30.506 1.00 96.00 95 MET A CA 1
ATOM 705 C C . MET A 1 95 ? 17.258 -5.921 -31.973 1.00 96.00 95 MET A C 1
ATOM 707 O O . MET A 1 95 ? 16.380 -5.884 -32.836 1.00 96.00 95 MET A O 1
ATOM 711 N N . ALA A 1 96 ? 18.526 -6.226 -32.267 1.00 96.56 96 ALA A N 1
ATOM 712 C CA . ALA A 1 96 ? 18.985 -6.575 -33.612 1.00 96.56 96 ALA A CA 1
ATOM 713 C C . ALA A 1 96 ? 18.312 -7.853 -34.138 1.00 96.56 96 ALA A C 1
ATOM 715 O O . ALA A 1 96 ? 18.068 -7.987 -35.337 1.00 96.56 96 ALA A O 1
ATOM 716 N N . ALA A 1 97 ? 17.957 -8.771 -33.238 1.00 97.06 97 ALA A N 1
ATOM 717 C CA . ALA A 1 97 ? 17.187 -9.969 -33.543 1.00 97.06 97 ALA A CA 1
ATOM 718 C C . ALA A 1 97 ? 15.657 -9.746 -33.532 1.00 97.06 97 ALA A C 1
ATOM 720 O O . ALA A 1 97 ? 14.899 -10.718 -33.598 1.00 97.06 97 ALA A O 1
ATOM 721 N N . GLY A 1 98 ? 15.195 -8.492 -33.450 1.00 96.38 98 GLY A N 1
ATOM 722 C CA . GLY A 1 98 ? 13.781 -8.112 -33.496 1.00 96.38 98 GLY A CA 1
ATOM 723 C C . GLY A 1 98 ? 13.010 -8.326 -32.190 1.00 96.38 98 GLY A C 1
ATOM 724 O O . GLY A 1 98 ? 11.782 -8.397 -32.221 1.00 96.38 98 GLY A O 1
ATOM 725 N N . ARG A 1 99 ? 13.698 -8.458 -31.048 1.00 95.81 99 ARG A N 1
ATOM 726 C CA . ARG A 1 99 ? 13.098 -8.665 -29.721 1.00 95.81 99 ARG A CA 1
ATOM 727 C C . ARG A 1 99 ? 13.436 -7.500 -28.794 1.00 95.81 99 ARG A C 1
ATOM 729 O O . ARG A 1 99 ? 14.593 -7.135 -28.641 1.00 95.81 99 ARG A O 1
ATOM 736 N N . VAL A 1 100 ? 12.427 -6.925 -28.146 1.00 94.50 100 VAL A N 1
ATOM 737 C CA . VAL A 1 100 ? 12.605 -5.839 -27.170 1.00 94.50 100 VAL A CA 1
ATOM 738 C C . VAL A 1 100 ? 11.985 -6.277 -25.845 1.00 94.50 100 VAL A C 1
ATOM 740 O O . VAL A 1 100 ? 10.832 -6.721 -25.863 1.00 94.50 100 VAL A O 1
ATOM 743 N N . PRO A 1 101 ? 12.703 -6.171 -24.709 1.00 94.69 101 PRO A N 1
ATOM 744 C CA . PRO A 1 101 ? 12.132 -6.460 -23.401 1.00 94.69 101 PRO A CA 1
ATOM 745 C C . PRO A 1 101 ? 10.882 -5.623 -23.157 1.00 94.69 101 PRO A C 1
ATOM 747 O O . PRO A 1 101 ? 10.900 -4.399 -23.268 1.00 94.69 101 PRO A O 1
ATOM 750 N N . ALA A 1 102 ? 9.793 -6.296 -22.816 1.00 92.88 102 ALA A N 1
ATOM 751 C CA . ALA A 1 102 ? 8.502 -5.665 -22.648 1.00 92.88 102 ALA A CA 1
ATOM 752 C C . ALA A 1 102 ? 8.319 -5.154 -21.211 1.00 92.88 102 ALA A C 1
ATOM 754 O O . ALA A 1 102 ? 7.734 -4.099 -21.012 1.00 92.88 102 ALA A O 1
ATOM 755 N N . ASP A 1 103 ? 8.815 -5.864 -20.202 1.00 92.94 103 ASP A N 1
ATOM 756 C CA . ASP A 1 103 ? 8.588 -5.565 -18.786 1.00 92.94 103 ASP A CA 1
ATOM 757 C C . ASP A 1 103 ? 9.853 -5.726 -17.937 1.00 92.94 103 ASP A C 1
ATOM 759 O O . ASP A 1 103 ? 10.926 -6.114 -18.405 1.00 92.94 103 ASP A O 1
ATOM 763 N N . THR A 1 104 ? 9.698 -5.409 -16.653 1.00 89.69 104 THR A N 1
ATOM 764 C CA . THR A 1 104 ? 10.738 -5.513 -15.634 1.00 89.69 104 THR A CA 1
ATOM 765 C C . THR A 1 104 ? 11.298 -6.928 -15.500 1.00 89.69 104 THR A C 1
ATOM 767 O O . THR A 1 104 ? 12.501 -7.077 -15.302 1.00 89.69 104 THR A O 1
ATOM 770 N N . GLU A 1 105 ? 10.472 -7.966 -15.631 1.00 91.44 105 GLU A N 1
ATOM 771 C CA . GLU A 1 105 ? 10.921 -9.351 -15.459 1.00 91.44 105 GLU A CA 1
ATOM 772 C C . GLU A 1 105 ? 11.756 -9.820 -16.655 1.00 91.44 105 GLU A C 1
ATOM 774 O O . GLU A 1 105 ? 12.803 -10.445 -16.474 1.00 91.44 105 GLU A O 1
ATOM 779 N N . GLN A 1 106 ? 11.379 -9.432 -17.875 1.00 94.62 106 GLN A N 1
ATOM 780 C CA . GLN A 1 106 ? 12.196 -9.660 -19.068 1.00 94.62 106 GLN A CA 1
ATOM 781 C C . GLN A 1 106 ? 13.528 -8.906 -19.002 1.00 94.62 106 GLN A C 1
ATOM 783 O O . GLN A 1 106 ? 14.564 -9.478 -19.341 1.00 94.62 106 GLN A O 1
ATOM 788 N N . VAL A 1 107 ? 13.532 -7.659 -18.517 1.00 94.19 107 VAL A N 1
ATOM 789 C CA . VAL A 1 107 ? 14.772 -6.894 -18.300 1.00 94.19 107 VAL A CA 1
ATOM 790 C C . VAL A 1 107 ? 15.692 -7.584 -17.289 1.00 94.19 107 VAL A C 1
ATOM 792 O O . VAL A 1 107 ? 16.876 -7.770 -17.574 1.00 94.19 107 VAL A O 1
ATOM 795 N N . LYS A 1 108 ? 15.164 -8.024 -16.141 1.00 92.06 108 LYS A N 1
ATOM 796 C CA . LYS A 1 108 ? 15.949 -8.756 -15.132 1.00 92.06 108 LYS A CA 1
ATOM 797 C C . LYS A 1 108 ? 16.466 -10.095 -15.659 1.00 92.06 108 LYS A C 1
ATOM 799 O O . LYS A 1 108 ? 17.599 -10.466 -15.373 1.00 92.06 108 LYS A O 1
ATOM 804 N N . THR A 1 109 ? 15.663 -10.806 -16.451 1.00 94.12 109 THR A N 1
ATOM 805 C CA . THR A 1 109 ? 16.062 -12.076 -17.081 1.00 94.12 109 THR A CA 1
ATOM 806 C C . THR A 1 109 ? 17.195 -11.871 -18.087 1.00 94.12 109 THR A C 1
ATOM 808 O O . THR A 1 109 ? 18.126 -12.672 -18.147 1.00 94.12 109 THR A O 1
ATOM 811 N N . LEU A 1 110 ? 17.132 -10.790 -18.867 1.00 93.56 110 LEU A N 1
ATOM 812 C CA . LEU A 1 110 ? 18.137 -10.442 -19.868 1.00 93.56 110 LEU A CA 1
ATOM 813 C C . LEU A 1 110 ? 19.490 -10.067 -19.246 1.00 93.56 110 LEU A C 1
ATOM 815 O O . LEU A 1 110 ? 20.538 -10.317 -19.843 1.00 93.56 110 LEU A O 1
ATOM 819 N N . ALA A 1 111 ? 19.471 -9.460 -18.061 1.00 93.25 111 ALA A N 1
ATOM 820 C CA . ALA A 1 111 ? 20.664 -9.005 -17.362 1.00 93.25 111 ALA A CA 1
ATOM 821 C C . ALA A 1 111 ? 20.619 -9.407 -15.876 1.00 93.25 111 ALA A C 1
ATOM 823 O O . ALA A 1 111 ? 20.440 -8.560 -15.003 1.00 93.25 111 ALA A O 1
ATOM 824 N N . PRO A 1 112 ? 20.823 -10.700 -15.562 1.00 93.25 112 PRO A N 1
ATOM 825 C CA . PRO A 1 112 ? 20.687 -11.231 -14.203 1.00 93.25 112 PRO A CA 1
ATOM 826 C C . PRO A 1 112 ? 21.742 -10.697 -13.222 1.00 93.25 112 PRO A C 1
ATOM 828 O O . PRO A 1 112 ? 21.599 -10.858 -12.015 1.00 93.25 112 PRO A O 1
ATOM 831 N N . HIS A 1 113 ? 22.807 -10.069 -13.728 1.00 95.00 113 HIS A N 1
ATOM 832 C CA . HIS A 1 113 ? 23.837 -9.393 -12.937 1.00 95.00 113 HIS A CA 1
ATOM 833 C C . HIS A 1 113 ? 23.460 -7.964 -12.529 1.00 95.00 113 HIS A C 1
ATOM 835 O O . HIS A 1 113 ? 24.228 -7.321 -11.815 1.00 95.00 113 HIS A O 1
ATOM 841 N N . GLY A 1 114 ? 22.321 -7.446 -12.995 1.00 93.69 114 GLY A N 1
ATOM 842 C CA . GLY A 1 114 ? 21.849 -6.123 -12.615 1.00 93.69 114 GLY A CA 1
ATOM 843 C C . GLY A 1 114 ? 21.397 -6.046 -11.161 1.00 93.69 114 GLY A C 1
ATOM 844 O O . GLY A 1 114 ? 20.938 -7.022 -10.566 1.00 93.69 114 GLY A O 1
ATOM 845 N N . ALA A 1 115 ? 21.492 -4.851 -10.595 1.00 90.81 115 ALA A N 1
ATOM 846 C CA . ALA A 1 115 ? 21.199 -4.589 -9.195 1.00 90.81 115 ALA A CA 1
ATOM 847 C C . ALA A 1 115 ? 20.613 -3.181 -9.016 1.00 90.81 115 ALA A C 1
ATOM 849 O O . ALA A 1 115 ? 20.693 -2.347 -9.923 1.00 90.81 115 ALA A O 1
ATOM 850 N N . PRO A 1 116 ? 20.027 -2.869 -7.849 1.00 88.38 116 PRO A N 1
ATOM 851 C CA . PRO A 1 116 ? 19.753 -1.487 -7.488 1.00 88.38 116 PRO A CA 1
ATOM 852 C C . PRO A 1 116 ? 21.039 -0.640 -7.564 1.00 88.38 116 PRO A C 1
ATOM 854 O O . PRO A 1 116 ? 22.048 -1.024 -6.964 1.00 88.38 116 PRO A O 1
ATOM 857 N N . PRO A 1 117 ? 21.044 0.494 -8.290 1.00 89.19 117 PRO A N 1
ATOM 858 C CA . PRO A 1 117 ? 22.200 1.382 -8.318 1.00 89.19 117 PRO A CA 1
ATOM 859 C C . PRO A 1 117 ? 22.404 2.045 -6.943 1.00 89.19 117 PRO A C 1
ATOM 861 O O . PRO A 1 117 ? 21.439 2.195 -6.187 1.00 89.19 117 PRO A O 1
ATOM 864 N N . PRO A 1 118 ? 23.624 2.511 -6.613 1.00 84.44 118 PRO A N 1
ATOM 865 C CA . PRO A 1 118 ? 23.863 3.238 -5.371 1.00 84.44 118 PRO A CA 1
ATOM 866 C C . PRO A 1 118 ? 22.921 4.445 -5.218 1.00 84.44 118 PRO A C 1
ATOM 868 O O . PRO A 1 118 ? 22.648 5.142 -6.203 1.00 84.44 118 PRO A O 1
ATOM 871 N N . PRO A 1 119 ? 22.428 4.735 -4.002 1.00 79.25 119 PRO A N 1
ATOM 872 C CA . PRO A 1 119 ? 21.527 5.857 -3.780 1.00 79.25 119 PRO A CA 1
ATOM 873 C C . PRO A 1 119 ? 22.257 7.193 -3.952 1.00 79.25 119 PRO A C 1
ATOM 875 O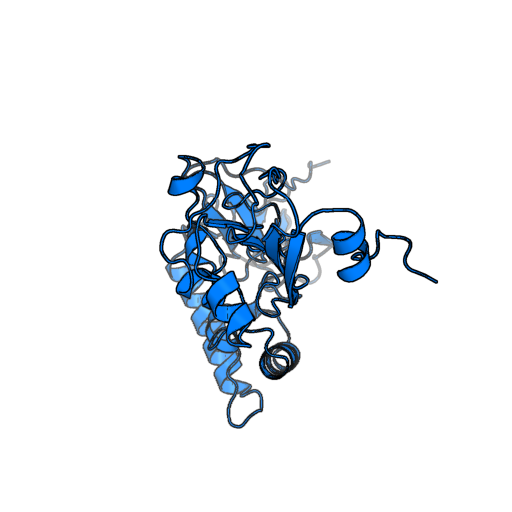 O . PRO A 1 119 ? 23.418 7.337 -3.574 1.00 79.25 119 PRO A O 1
ATOM 878 N N . LYS A 1 120 ? 21.545 8.199 -4.473 1.00 83.25 120 LYS A N 1
ATOM 879 C CA . LYS A 1 120 ? 22.048 9.567 -4.707 1.00 83.25 120 LYS A CA 1
ATOM 880 C C . LYS A 1 120 ? 23.324 9.613 -5.558 1.00 83.25 120 LYS A C 1
ATOM 882 O O . LYS A 1 120 ? 24.172 10.481 -5.360 1.00 83.25 120 LYS A O 1
ATOM 887 N N . LYS A 1 121 ? 23.454 8.692 -6.512 1.00 88.25 121 LYS A N 1
ATOM 888 C CA . LYS A 1 121 ? 24.564 8.665 -7.466 1.00 88.25 121 LYS A CA 1
ATOM 889 C C . LYS A 1 121 ? 24.143 9.372 -8.752 1.00 88.25 121 LYS A C 1
ATOM 891 O O . LYS A 1 121 ? 23.056 9.125 -9.257 1.00 88.25 121 LYS A O 1
ATOM 896 N N . PHE A 1 122 ? 24.965 10.282 -9.267 1.00 87.88 122 PHE A N 1
ATOM 897 C CA . PHE A 1 122 ? 24.607 11.125 -10.423 1.00 87.88 122 PHE A CA 1
ATOM 898 C C . PHE A 1 122 ? 25.256 10.679 -11.736 1.00 87.88 122 PHE A C 1
ATOM 900 O O . PHE A 1 122 ? 24.919 11.194 -12.795 1.00 87.88 122 PHE A O 1
ATOM 907 N N . ASP A 1 123 ? 26.160 9.710 -11.662 1.00 93.06 123 ASP A N 1
ATOM 908 C CA . ASP A 1 123 ? 27.041 9.268 -12.737 1.00 93.06 123 ASP A CA 1
ATOM 909 C C . ASP A 1 123 ? 26.872 7.761 -13.025 1.00 93.06 123 ASP A C 1
ATOM 911 O O . ASP A 1 123 ? 27.845 7.042 -13.260 1.00 93.06 123 ASP A O 1
ATOM 915 N N . ASN A 1 124 ? 25.656 7.202 -12.924 1.00 94.31 124 ASN A N 1
ATOM 916 C CA . ASN A 1 124 ? 25.452 5.814 -13.359 1.00 94.31 124 ASN A CA 1
ATOM 917 C C . ASN A 1 124 ? 25.579 5.760 -14.871 1.00 94.31 124 ASN A C 1
ATOM 919 O O . ASN A 1 124 ? 24.827 6.426 -15.571 1.00 94.31 124 ASN A O 1
ATOM 923 N N . ARG A 1 125 ? 26.532 4.980 -15.370 1.00 95.81 125 ARG A N 1
ATOM 924 C CA . ARG A 1 125 ? 26.772 4.838 -16.803 1.00 95.81 125 ARG A CA 1
ATOM 925 C C . ARG A 1 125 ? 25.507 4.349 -17.519 1.00 95.81 125 ARG A C 1
ATOM 927 O O . ARG A 1 125 ? 24.879 3.395 -17.064 1.00 95.81 125 ARG A O 1
ATOM 934 N N . LEU A 1 126 ? 25.140 5.005 -18.617 1.00 97.38 126 LEU A N 1
ATOM 935 C CA . LEU A 1 126 ? 24.017 4.619 -19.470 1.00 97.38 126 LEU A CA 1
ATOM 936 C C . LEU A 1 126 ? 24.439 4.697 -20.942 1.00 97.38 126 LEU A C 1
ATOM 938 O O . LEU A 1 126 ? 24.014 5.585 -21.682 1.00 97.38 126 LEU A O 1
ATOM 942 N N . LEU A 1 127 ? 25.313 3.776 -21.344 1.00 97.75 127 LEU A N 1
ATOM 943 C CA . LEU A 1 127 ? 25.764 3.620 -22.728 1.00 97.75 127 LEU A CA 1
ATOM 944 C C . LEU A 1 127 ? 24.860 2.653 -23.511 1.00 97.75 127 LEU A C 1
ATOM 946 O O . LEU A 1 127 ? 24.045 1.946 -22.908 1.00 97.75 127 LEU A O 1
ATOM 950 N N . PRO A 1 128 ? 24.975 2.600 -24.852 1.00 97.50 128 PRO A N 1
ATOM 951 C CA . PRO A 1 128 ? 24.342 1.547 -25.637 1.00 97.50 128 PRO A CA 1
ATOM 952 C C . PRO A 1 128 ? 24.687 0.159 -25.092 1.00 97.50 128 PRO A C 1
ATOM 954 O O . PRO A 1 128 ? 25.857 -0.185 -24.946 1.00 97.50 128 PRO A O 1
ATOM 957 N N . GLY A 1 129 ? 23.660 -0.632 -24.777 1.00 96.06 129 GLY A N 1
ATOM 958 C CA . GLY A 1 129 ? 23.827 -1.946 -24.151 1.00 96.06 129 GLY A CA 1
ATOM 959 C C . GLY A 1 129 ? 23.670 -1.943 -22.629 1.00 96.06 129 GLY A C 1
ATOM 960 O O . GLY A 1 129 ? 23.406 -2.998 -22.059 1.00 96.06 129 GLY A O 1
ATOM 961 N N . ASP A 1 130 ? 23.739 -0.794 -21.960 1.00 97.75 130 ASP A N 1
ATOM 962 C CA . ASP A 1 130 ? 23.370 -0.670 -20.546 1.00 97.75 130 ASP A CA 1
ATOM 963 C C . ASP A 1 130 ? 21.839 -0.536 -20.421 1.00 97.75 130 ASP A C 1
ATOM 965 O O . ASP A 1 130 ? 21.180 -0.022 -21.326 1.00 97.75 130 ASP A O 1
ATOM 969 N N . ILE A 1 131 ? 21.253 -0.973 -19.306 1.00 97.69 131 ILE A N 1
ATOM 970 C CA . ILE A 1 131 ? 19.822 -0.818 -19.013 1.00 97.69 131 ILE A CA 1
ATOM 971 C C . ILE A 1 131 ? 19.650 -0.103 -17.678 1.00 97.69 131 ILE A C 1
ATOM 973 O O . ILE A 1 131 ? 20.201 -0.530 -16.664 1.00 97.69 131 ILE A O 1
ATOM 977 N N . PHE A 1 132 ? 18.817 0.936 -17.660 1.00 96.06 132 PHE A N 1
ATOM 978 C CA . PHE A 1 132 ? 18.321 1.557 -16.436 1.00 96.06 132 PHE A CA 1
ATOM 979 C C . PHE A 1 132 ? 16.796 1.459 -16.401 1.00 96.06 132 PHE A C 1
ATOM 981 O O . PHE A 1 132 ? 16.108 1.976 -17.282 1.00 96.06 132 PHE A O 1
ATOM 988 N N . ALA A 1 133 ? 16.264 0.782 -15.390 1.00 95.00 133 ALA A N 1
ATOM 989 C CA . ALA A 1 133 ? 14.838 0.577 -15.193 1.00 95.00 133 ALA A CA 1
ATOM 990 C C . ALA A 1 133 ? 14.356 1.281 -13.925 1.00 95.00 133 ALA A C 1
ATOM 992 O O . ALA A 1 133 ? 15.045 1.320 -12.904 1.00 95.00 133 ALA A O 1
ATOM 993 N N . THR A 1 134 ? 13.151 1.832 -13.994 1.00 92.44 134 THR A N 1
ATOM 994 C CA . THR A 1 134 ? 12.500 2.524 -12.889 1.00 92.44 134 THR A CA 1
ATOM 995 C C . THR A 1 134 ? 11.066 2.050 -12.716 1.00 92.44 134 THR A C 1
ATOM 997 O O . THR A 1 134 ? 10.363 1.695 -13.664 1.00 92.44 134 THR A O 1
ATOM 1000 N N . MET A 1 135 ? 10.626 2.063 -11.469 1.00 91.00 135 MET A N 1
ATOM 1001 C CA . MET A 1 135 ? 9.239 1.991 -11.050 1.00 91.00 135 MET A CA 1
ATOM 1002 C C . MET A 1 135 ? 9.017 3.187 -10.133 1.00 91.00 135 MET A C 1
ATOM 1004 O O . MET A 1 135 ? 9.727 3.339 -9.138 1.00 91.00 135 MET A O 1
ATOM 1008 N N . SER A 1 136 ? 8.074 4.064 -10.466 1.00 88.12 136 SER A N 1
ATOM 1009 C CA . SER A 1 136 ? 7.724 5.174 -9.574 1.00 88.12 136 SER A CA 1
ATOM 1010 C C . SER A 1 136 ? 6.960 4.653 -8.353 1.00 88.12 136 SER A C 1
ATOM 1012 O O . SER A 1 136 ? 6.339 3.594 -8.423 1.00 88.12 136 SER A O 1
ATOM 1014 N N . SER A 1 137 ? 6.976 5.385 -7.238 1.00 88.69 137 SER A N 1
ATOM 1015 C CA . SER A 1 137 ? 6.179 5.018 -6.060 1.00 88.69 137 SER A CA 1
ATOM 1016 C C . SER A 1 137 ? 4.694 4.934 -6.410 1.00 88.69 137 SER A C 1
ATOM 1018 O O . SER A 1 137 ? 4.186 5.774 -7.156 1.00 88.69 137 SER A O 1
ATOM 1020 N N . ALA A 1 138 ? 3.998 3.941 -5.863 1.00 90.75 138 ALA A N 1
ATOM 1021 C CA . ALA A 1 138 ? 2.558 3.824 -6.037 1.00 90.75 138 ALA A CA 1
ATOM 1022 C C . ALA A 1 138 ? 1.793 4.719 -5.053 1.00 90.75 138 ALA A C 1
ATOM 1024 O O . ALA A 1 138 ? 2.319 5.136 -4.017 1.00 90.75 138 ALA A O 1
ATOM 1025 N N . GLY A 1 139 ? 0.534 5.018 -5.378 1.00 92.88 139 GLY A N 1
ATOM 1026 C CA . GLY A 1 139 ? -0.351 5.736 -4.467 1.00 92.88 139 GLY A CA 1
ATOM 1027 C C . GLY A 1 139 ? -0.737 4.859 -3.277 1.00 92.88 139 GLY A C 1
ATOM 1028 O O . GLY A 1 139 ? -1.009 3.671 -3.449 1.00 92.88 139 GLY A O 1
ATOM 1029 N N . ALA A 1 140 ? -0.796 5.451 -2.085 1.00 93.94 140 ALA A N 1
ATOM 1030 C CA . ALA A 1 140 ? -1.278 4.786 -0.878 1.00 93.94 140 ALA A CA 1
ATOM 1031 C C . ALA A 1 140 ? -2.804 4.622 -0.886 1.00 93.94 140 ALA A C 1
ATOM 1033 O O . ALA A 1 140 ? -3.518 5.432 -1.483 1.00 93.94 140 ALA A O 1
ATOM 1034 N N . GLY A 1 141 ? -3.293 3.565 -0.238 1.00 96.00 141 GLY A N 1
ATOM 1035 C CA . GLY A 1 141 ? -4.722 3.323 -0.073 1.00 96.00 141 GLY A CA 1
ATOM 1036 C C . GLY A 1 141 ? -5.328 4.071 1.115 1.00 96.00 141 GLY A C 1
ATOM 1037 O O . GLY A 1 141 ? -4.652 4.770 1.872 1.00 96.00 141 GLY A O 1
ATOM 1038 N N . TYR A 1 142 ? -6.634 3.891 1.280 1.00 97.75 142 TYR A N 1
ATOM 1039 C CA . TYR A 1 142 ? -7.416 4.439 2.382 1.00 97.75 142 TYR A CA 1
ATOM 1040 C C . TYR A 1 142 ? -8.343 3.370 2.956 1.00 97.75 142 TYR A C 1
ATOM 1042 O O . TYR A 1 142 ? -9.053 2.711 2.192 1.00 97.75 142 TYR A O 1
ATOM 1050 N N . GLY A 1 143 ? -8.409 3.257 4.284 1.00 97.94 143 GLY A N 1
ATOM 1051 C CA . GLY A 1 143 ? -9.327 2.349 4.975 1.00 97.94 143 GLY A CA 1
ATOM 1052 C C . GLY A 1 143 ? -8.856 0.893 4.985 1.00 97.94 143 GLY A C 1
ATOM 1053 O O . GLY A 1 143 ? -8.129 0.462 4.092 1.00 97.94 143 GLY A O 1
ATOM 1054 N N . ASP A 1 144 ? -9.324 0.097 5.945 1.00 98.31 144 ASP A N 1
ATOM 1055 C CA . ASP A 1 144 ? -9.026 -1.342 5.997 1.00 98.31 144 ASP A CA 1
ATOM 1056 C C . ASP A 1 144 ? -9.466 -2.069 4.703 1.00 98.31 144 ASP A C 1
ATOM 1058 O O . ASP A 1 144 ? -10.637 -1.968 4.316 1.00 98.31 144 ASP A O 1
ATOM 1062 N N . PRO A 1 145 ? -8.579 -2.835 4.034 1.00 98.06 145 PRO A N 1
ATOM 1063 C CA . PRO A 1 145 ? -8.927 -3.612 2.846 1.00 98.06 145 PRO A CA 1
ATOM 1064 C C . PRO A 1 145 ? -10.159 -4.518 2.999 1.00 98.06 145 PRO A C 1
ATOM 1066 O O . PRO A 1 145 ? -10.921 -4.662 2.043 1.00 98.06 145 PRO A O 1
ATOM 1069 N N . VAL A 1 146 ? -10.425 -5.083 4.184 1.00 98.12 146 VAL A N 1
ATOM 1070 C CA . VAL A 1 146 ? -11.596 -5.966 4.385 1.00 98.12 146 VAL A CA 1
ATOM 1071 C C . VAL A 1 146 ? -12.937 -5.233 4.278 1.00 98.12 146 VAL A C 1
ATOM 1073 O O . VAL A 1 146 ? -13.976 -5.875 4.155 1.00 98.12 146 VAL A O 1
ATOM 1076 N N . LEU A 1 147 ? -12.929 -3.896 4.300 1.00 98.19 147 LEU A N 1
ATOM 1077 C CA . LEU A 1 147 ? -14.118 -3.061 4.131 1.00 98.19 147 LEU A CA 1
ATOM 1078 C C . LEU A 1 147 ? -14.372 -2.669 2.670 1.00 98.19 147 LEU A C 1
ATOM 1080 O O . LEU A 1 147 ? -15.375 -2.013 2.384 1.00 98.19 147 LEU A O 1
ATOM 1084 N N . ARG A 1 148 ? -13.482 -3.031 1.735 1.00 98.56 148 ARG A N 1
ATOM 1085 C CA . ARG A 1 148 ? -13.696 -2.769 0.306 1.00 98.56 148 ARG A CA 1
ATOM 1086 C C . ARG A 1 148 ? -14.950 -3.498 -0.175 1.00 98.56 148 ARG A C 1
ATOM 1088 O O . ARG A 1 148 ? -15.181 -4.650 0.189 1.00 98.56 148 ARG A O 1
ATOM 1095 N N . ASP A 1 149 ? -15.743 -2.845 -1.014 1.00 98.69 149 ASP A N 1
ATOM 1096 C CA . ASP A 1 149 ? -16.891 -3.477 -1.668 1.00 98.69 149 ASP A CA 1
ATOM 1097 C C . ASP A 1 149 ? -16.422 -4.698 -2.495 1.00 98.69 149 ASP A C 1
ATOM 1099 O O . ASP A 1 149 ? -15.531 -4.535 -3.339 1.00 98.69 149 ASP A O 1
ATOM 1103 N N . PRO A 1 150 ? -16.969 -5.909 -2.261 1.00 98.75 150 PRO A N 1
ATOM 1104 C CA . PRO A 1 150 ? -16.608 -7.102 -3.021 1.00 98.75 150 PRO A CA 1
ATOM 1105 C C . PRO A 1 150 ? -16.735 -6.954 -4.542 1.00 98.75 150 PRO A C 1
ATOM 1107 O O . PRO A 1 150 ? -15.884 -7.463 -5.271 1.00 98.75 150 PRO A O 1
ATOM 1110 N N . GLU A 1 151 ? -17.724 -6.206 -5.037 1.00 98.62 151 GLU A N 1
ATOM 1111 C CA . GLU A 1 151 ? -17.910 -5.996 -6.479 1.00 98.62 151 GLU A CA 1
ATOM 1112 C C . GLU A 1 151 ? -16.804 -5.116 -7.076 1.00 98.62 151 GLU A C 1
ATOM 1114 O O . GLU A 1 151 ? -16.361 -5.324 -8.209 1.00 98.62 151 GLU A O 1
ATOM 1119 N N . LEU A 1 152 ? -16.273 -4.168 -6.295 1.00 98.56 152 LEU A N 1
ATOM 1120 C CA . LEU A 1 152 ? -15.100 -3.395 -6.708 1.00 98.56 152 LEU A CA 1
ATOM 1121 C C . LEU A 1 152 ? -13.838 -4.263 -6.754 1.00 98.56 152 LEU A C 1
ATOM 1123 O O . LEU A 1 152 ? -12.999 -4.053 -7.629 1.00 98.56 152 LEU A O 1
ATOM 1127 N N . VAL A 1 153 ? -13.707 -5.243 -5.853 1.00 98.69 153 VAL A N 1
ATOM 1128 C CA . VAL A 1 153 ? -12.598 -6.213 -5.883 1.00 98.69 153 VAL A CA 1
ATOM 1129 C C . VAL A 1 153 ? -12.692 -7.103 -7.121 1.00 98.69 153 VAL A C 1
ATOM 1131 O O . VAL A 1 153 ? -11.695 -7.264 -7.820 1.00 98.69 153 VAL A O 1
ATOM 1134 N N . LEU A 1 154 ? -13.884 -7.604 -7.460 1.00 98.56 154 LEU A N 1
ATOM 1135 C CA . LEU A 1 154 ? -14.112 -8.340 -8.708 1.00 98.56 154 LEU A CA 1
ATOM 1136 C C . LEU A 1 154 ? -13.772 -7.490 -9.944 1.00 98.56 154 LEU A C 1
ATOM 1138 O O . LEU A 1 154 ? -13.182 -7.987 -10.905 1.00 98.56 154 LEU A O 1
ATOM 1142 N N . GLY A 1 155 ? -14.117 -6.200 -9.923 1.00 98.19 155 GLY A N 1
ATOM 1143 C CA . GLY A 1 155 ? -13.726 -5.250 -10.964 1.00 98.19 155 GLY A CA 1
ATOM 1144 C C . GLY A 1 155 ? -12.207 -5.098 -11.096 1.00 98.19 155 GLY A C 1
ATOM 1145 O O . GLY A 1 155 ? -11.690 -5.093 -12.213 1.00 98.19 155 GLY A O 1
ATOM 1146 N N . ASP A 1 156 ? -11.489 -5.015 -9.974 1.00 97.50 156 ASP A N 1
ATOM 1147 C CA . ASP A 1 156 ? -10.026 -4.927 -9.954 1.00 97.50 156 ASP A CA 1
ATOM 1148 C C . ASP A 1 156 ? -9.361 -6.219 -10.461 1.00 97.50 156 ASP A C 1
ATOM 1150 O O . ASP A 1 156 ? -8.425 -6.138 -11.257 1.00 97.50 156 ASP A O 1
ATOM 1154 N N . GLU A 1 157 ? -9.873 -7.395 -10.078 1.00 97.06 157 GLU A N 1
ATOM 1155 C CA . GLU A 1 157 ? -9.423 -8.705 -10.578 1.00 97.06 157 GLU A CA 1
ATOM 1156 C C . GLU A 1 157 ? -9.573 -8.785 -12.104 1.00 97.06 157 GLU A C 1
ATOM 1158 O O . GLU A 1 157 ? -8.609 -9.045 -12.824 1.00 97.06 157 GLU A O 1
ATOM 1163 N N . ARG A 1 158 ? -10.766 -8.465 -12.625 1.00 96.75 158 ARG A N 1
ATOM 1164 C CA . ARG A 1 158 ? -11.047 -8.462 -14.072 1.00 96.75 158 ARG A CA 1
ATOM 1165 C C . ARG A 1 158 ? -10.183 -7.462 -14.841 1.00 96.75 158 ARG A C 1
ATOM 1167 O O . ARG A 1 158 ? -9.878 -7.692 -16.008 1.00 96.75 158 ARG A O 1
ATOM 1174 N N . ALA A 1 159 ? -9.799 -6.361 -14.201 1.00 95.31 159 ALA A N 1
ATOM 1175 C CA . ALA A 1 159 ? -8.924 -5.344 -14.773 1.00 95.31 159 ALA A CA 1
ATOM 1176 C C . ALA A 1 159 ? -7.422 -5.659 -14.613 1.00 95.31 159 ALA A C 1
ATOM 1178 O O . ALA A 1 159 ? -6.597 -4.845 -15.025 1.00 95.31 159 ALA A O 1
ATOM 1179 N N . GLY A 1 160 ? -7.048 -6.793 -14.006 1.00 94.38 160 GLY A N 1
ATOM 1180 C CA . GLY A 1 160 ? -5.650 -7.168 -13.767 1.00 94.38 160 GLY A CA 1
ATOM 1181 C C . GLY A 1 160 ? -4.932 -6.287 -12.738 1.00 94.38 160 GLY A C 1
ATOM 1182 O O . GLY A 1 160 ? -3.706 -6.214 -12.734 1.00 94.38 160 GLY A O 1
ATOM 1183 N N . ARG A 1 161 ? -5.682 -5.588 -11.877 1.00 95.25 161 ARG A N 1
ATOM 1184 C CA . ARG A 1 161 ? -5.153 -4.705 -10.821 1.00 95.25 161 ARG A CA 1
ATOM 1185 C C . ARG A 1 161 ? -4.828 -5.443 -9.526 1.00 95.25 161 ARG A C 1
ATOM 1187 O O . ARG A 1 161 ? -4.412 -4.808 -8.562 1.00 95.25 161 ARG A O 1
ATOM 1194 N N . LEU A 1 162 ? -5.056 -6.748 -9.493 1.00 94.94 162 LEU A N 1
ATOM 1195 C CA . LEU A 1 162 ? -4.726 -7.628 -8.384 1.00 94.94 162 LEU A CA 1
ATOM 1196 C C . LEU A 1 162 ? -3.708 -8.655 -8.865 1.00 94.94 162 LEU A C 1
ATOM 1198 O O . LEU A 1 162 ? -3.805 -9.156 -9.988 1.00 94.94 162 LEU A O 1
ATOM 1202 N N . LEU A 1 163 ? -2.746 -8.982 -8.011 1.00 93.50 163 LEU A N 1
ATOM 1203 C CA . LEU A 1 163 ? -1.959 -10.193 -8.181 1.00 93.50 163 LEU A CA 1
ATOM 1204 C C . LEU A 1 163 ? -2.827 -11.417 -7.880 1.00 93.50 163 LEU A C 1
ATOM 1206 O O . LEU A 1 163 ? -3.836 -11.345 -7.172 1.00 93.50 163 LEU A O 1
ATOM 1210 N N . ALA A 1 164 ? -2.410 -12.563 -8.413 1.00 92.81 164 ALA A N 1
ATOM 1211 C CA . ALA A 1 164 ? -3.121 -13.819 -8.225 1.00 92.81 164 ALA A CA 1
ATOM 1212 C C . ALA A 1 164 ? -3.335 -14.115 -6.729 1.00 92.81 164 ALA A C 1
ATOM 1214 O O . ALA A 1 164 ? -2.380 -14.203 -5.958 1.00 92.81 164 ALA A O 1
ATOM 1215 N N . GLY A 1 165 ? -4.600 -14.278 -6.332 1.00 95.06 165 GLY A N 1
ATOM 1216 C CA . GLY A 1 165 ? -5.001 -14.587 -4.957 1.00 95.06 165 GLY A CA 1
ATOM 1217 C C . GLY A 1 165 ? -5.202 -13.379 -4.033 1.00 95.06 165 GLY A C 1
ATOM 1218 O O . GLY A 1 165 ? -5.730 -13.566 -2.937 1.00 95.06 165 GLY A O 1
ATOM 1219 N N . GLU A 1 166 ? -4.861 -12.152 -4.450 1.00 96.31 166 GLU A N 1
ATOM 1220 C CA . GLU A 1 166 ? -4.999 -10.957 -3.597 1.00 96.31 166 GLU A CA 1
ATOM 1221 C C . GLU A 1 166 ? -6.448 -10.620 -3.247 1.00 96.31 166 GLU A C 1
ATOM 1223 O O . GLU A 1 166 ? -6.700 -10.114 -2.151 1.00 96.31 166 GLU A O 1
ATOM 1228 N N . ALA A 1 167 ? -7.416 -10.927 -4.119 1.00 98.19 167 ALA A N 1
ATOM 1229 C CA . ALA A 1 167 ? -8.830 -10.752 -3.790 1.00 98.19 167 ALA A CA 1
ATOM 1230 C C . ALA A 1 167 ? -9.180 -11.444 -2.466 1.00 98.19 167 ALA A C 1
ATOM 1232 O O . ALA A 1 167 ? -9.807 -10.843 -1.593 1.00 98.19 167 ALA A O 1
ATOM 1233 N N . THR A 1 168 ? -8.687 -12.667 -2.269 1.00 98.19 168 THR A N 1
ATOM 1234 C CA . THR A 1 168 ? -8.934 -13.438 -1.052 1.00 98.19 168 THR A CA 1
ATOM 1235 C C . THR A 1 168 ? -7.966 -13.069 0.066 1.00 98.19 168 THR A C 1
ATOM 1237 O O . THR A 1 168 ? -8.415 -12.785 1.172 1.00 98.19 168 THR A O 1
ATOM 1240 N N . SER A 1 169 ? -6.654 -13.036 -0.185 1.00 96.75 169 SER A N 1
ATOM 1241 C CA . SER A 1 169 ? -5.660 -12.856 0.886 1.00 96.75 169 SER A CA 1
ATOM 1242 C C . SER A 1 169 ? -5.630 -11.443 1.476 1.00 96.75 169 SER A C 1
ATOM 1244 O O . SER A 1 169 ? -5.346 -11.289 2.664 1.00 96.75 169 SER A O 1
ATOM 1246 N N . VAL A 1 170 ? -5.948 -10.416 0.680 1.00 96.94 170 VAL A N 1
ATOM 1247 C CA . VAL A 1 170 ? -5.906 -9.009 1.106 1.00 96.94 170 VAL A CA 1
ATOM 1248 C C . VAL A 1 170 ? -7.299 -8.483 1.441 1.00 96.94 170 VAL A C 1
ATOM 1250 O O . VAL A 1 170 ? -7.479 -7.840 2.475 1.00 96.94 170 VAL A O 1
ATOM 1253 N N . TYR A 1 171 ? -8.295 -8.760 0.594 1.00 98.56 171 TYR A N 1
ATOM 1254 C CA . TYR A 1 171 ? -9.645 -8.188 0.727 1.00 98.56 171 TYR A CA 1
ATOM 1255 C C . TYR A 1 171 ? -10.679 -9.151 1.331 1.00 98.56 171 TYR A C 1
ATOM 1257 O O . TYR A 1 171 ? -11.815 -8.743 1.606 1.00 98.56 171 TYR A O 1
ATOM 1265 N N . GLY A 1 172 ? -10.313 -10.422 1.525 1.00 98.56 172 GLY A N 1
ATOM 1266 C CA . GLY A 1 172 ? -11.213 -11.467 2.010 1.00 98.56 172 GLY A CA 1
ATOM 1267 C C . GLY A 1 172 ? -12.345 -11.814 1.048 1.00 98.56 172 GLY A C 1
ATOM 1268 O O . GLY A 1 172 ? -13.341 -12.383 1.478 1.00 98.56 172 GLY A O 1
ATOM 1269 N N . VAL A 1 173 ? -12.230 -11.437 -0.227 1.00 98.88 173 VAL A N 1
ATOM 1270 C CA . VAL A 1 173 ? -13.250 -11.665 -1.253 1.00 98.88 173 VAL A CA 1
ATOM 1271 C C . VAL A 1 173 ? -12.967 -12.971 -1.973 1.00 98.88 173 VAL A C 1
ATOM 1273 O O . VAL A 1 173 ? -11.853 -13.226 -2.435 1.00 98.88 173 VAL A O 1
ATOM 1276 N N . VAL A 1 174 ? -13.995 -13.805 -2.073 1.00 98.69 174 VAL A N 1
ATOM 1277 C CA . VAL A 1 174 ? -13.937 -15.079 -2.783 1.00 98.69 174 VAL A CA 1
ATOM 1278 C C . VAL A 1 174 ? -14.700 -14.935 -4.089 1.00 98.69 174 VAL A C 1
ATOM 1280 O O . VAL A 1 174 ? -15.884 -14.610 -4.089 1.00 98.69 174 VAL A O 1
ATOM 1283 N N . ILE A 1 175 ? -14.014 -15.176 -5.205 1.00 98.25 175 ILE A N 1
ATOM 1284 C CA . ILE A 1 175 ? -14.593 -15.124 -6.548 1.00 98.25 175 ILE A CA 1
ATOM 1285 C C . ILE A 1 175 ? -14.707 -16.558 -7.064 1.00 98.25 175 ILE A C 1
ATOM 1287 O O . ILE A 1 175 ? -13.712 -17.275 -7.142 1.00 98.25 175 ILE A O 1
ATOM 1291 N N . THR A 1 176 ? -15.922 -16.978 -7.407 1.00 96.31 176 THR A N 1
ATOM 1292 C CA . THR A 1 176 ? -16.217 -18.304 -7.970 1.00 96.31 176 THR A CA 1
ATOM 1293 C C . THR A 1 176 ? -16.990 -18.116 -9.269 1.00 96.31 176 THR A C 1
ATOM 1295 O O . THR A 1 176 ? -17.908 -17.305 -9.327 1.00 96.31 176 THR A O 1
ATOM 1298 N N . ASP A 1 177 ? -16.587 -18.815 -10.332 1.00 94.88 177 ASP A N 1
ATOM 1299 C CA . ASP A 1 177 ? -17.233 -18.742 -11.654 1.00 94.88 177 ASP A CA 1
ATOM 1300 C C . ASP A 1 177 ? -17.413 -17.304 -12.186 1.00 94.88 177 ASP A C 1
ATOM 1302 O O . ASP A 1 177 ? -18.374 -16.968 -12.875 1.00 94.88 177 ASP A O 1
ATOM 1306 N N . GLY A 1 178 ? -16.455 -16.429 -11.859 1.00 95.25 178 GLY A N 1
ATOM 1307 C CA . GLY A 1 178 ? -16.441 -15.034 -12.292 1.00 95.25 178 GLY A CA 1
ATOM 1308 C C . GLY A 1 178 ? -17.409 -14.110 -11.548 1.00 95.25 178 GLY A C 1
ATOM 1309 O O . GLY A 1 178 ? -17.574 -12.974 -11.996 1.00 95.25 178 GLY A O 1
ATOM 1310 N N . ALA A 1 179 ? -18.016 -14.549 -10.444 1.00 98.12 179 ALA A N 1
ATOM 1311 C CA . ALA A 1 179 ? -18.874 -13.747 -9.572 1.00 98.12 179 ALA A CA 1
ATOM 1312 C C . ALA A 1 179 ? -18.391 -13.795 -8.113 1.00 98.12 179 ALA A C 1
ATOM 1314 O O . ALA A 1 179 ? -17.662 -14.708 -7.720 1.00 98.12 179 ALA A O 1
ATOM 1315 N N . VAL A 1 180 ? -18.789 -12.807 -7.309 1.00 98.56 180 VAL A N 1
ATOM 1316 C CA . VAL A 1 180 ? -18.524 -12.813 -5.866 1.00 98.56 180 VAL A CA 1
ATOM 1317 C C . VAL A 1 180 ? -19.364 -13.901 -5.197 1.00 98.56 180 VAL A C 1
ATOM 1319 O O . VAL A 1 180 ? -20.576 -13.975 -5.384 1.00 98.56 180 VAL A O 1
ATOM 1322 N N . ASP A 1 181 ? -18.719 -14.730 -4.381 1.00 98.56 181 ASP A N 1
ATOM 1323 C CA . ASP A 1 181 ? -19.380 -15.641 -3.451 1.00 98.56 181 ASP A CA 1
ATOM 1324 C C . ASP A 1 181 ? -19.561 -14.910 -2.112 1.00 98.56 181 ASP A C 1
ATOM 1326 O O . ASP A 1 181 ? -18.610 -14.767 -1.335 1.00 98.56 181 ASP A O 1
ATOM 1330 N N . GLU A 1 182 ? -20.759 -14.371 -1.871 1.00 98.31 182 GLU A N 1
ATOM 1331 C CA . GLU A 1 182 ? -21.047 -13.536 -0.696 1.00 98.31 182 GLU A CA 1
ATOM 1332 C C . GLU A 1 182 ? -20.853 -14.293 0.624 1.00 98.31 182 GLU A C 1
ATOM 1334 O O . GLU A 1 182 ? -20.260 -13.761 1.568 1.00 98.31 182 GLU A O 1
ATOM 1339 N N . GLU A 1 183 ? -21.304 -15.548 0.684 1.00 98.38 183 GLU A N 1
ATOM 1340 C CA . GLU A 1 183 ? -21.222 -16.371 1.889 1.00 98.38 183 GLU A CA 1
ATOM 1341 C C . GLU A 1 183 ? -19.762 -16.681 2.232 1.00 98.38 183 GLU A C 1
ATOM 1343 O O . GLU A 1 183 ? -19.312 -16.412 3.352 1.00 98.38 183 GLU A O 1
ATOM 1348 N N . LYS A 1 184 ? -18.980 -17.175 1.262 1.00 98.50 184 LYS A N 1
ATOM 1349 C CA . LYS A 1 184 ? -17.555 -17.451 1.492 1.00 98.50 184 LYS A CA 1
ATOM 1350 C C . LYS A 1 184 ? -16.762 -16.179 1.762 1.00 98.50 184 LYS A C 1
ATOM 1352 O O . LYS A 1 184 ? -15.825 -16.216 2.558 1.00 98.50 184 LYS A O 1
ATOM 1357 N N . THR A 1 185 ? -17.128 -15.056 1.146 1.00 98.75 185 THR A N 1
ATOM 1358 C CA . THR A 1 185 ? -16.507 -13.749 1.413 1.00 98.75 185 THR A CA 1
ATOM 1359 C C . THR A 1 185 ? -16.731 -13.323 2.863 1.00 98.75 185 THR A C 1
ATOM 1361 O O . THR A 1 185 ? -15.782 -12.944 3.550 1.00 98.75 185 THR A O 1
ATOM 1364 N N . SER A 1 186 ? -17.960 -13.440 3.372 1.00 98.50 186 SER A N 1
ATOM 1365 C CA . SER A 1 186 ? -18.273 -13.142 4.773 1.00 98.50 186 SER A CA 1
ATOM 1366 C C . SER A 1 186 ? -17.462 -14.026 5.730 1.00 98.50 186 SER A C 1
ATOM 1368 O O . SER A 1 186 ? -16.753 -13.503 6.593 1.00 98.50 186 SER A O 1
ATOM 1370 N N . GLN A 1 187 ? -17.457 -15.345 5.509 1.00 98.56 187 GLN A N 1
ATOM 1371 C CA . GLN A 1 187 ? -16.693 -16.299 6.323 1.00 98.56 187 GLN A CA 1
ATOM 1372 C C . GLN A 1 187 ? -15.180 -16.023 6.291 1.00 98.56 187 GLN A C 1
ATOM 1374 O O . GLN A 1 187 ? -14.512 -16.070 7.329 1.00 98.56 187 GLN A O 1
ATOM 1379 N N . THR A 1 188 ? -14.639 -15.702 5.112 1.00 98.75 188 THR A N 1
ATOM 1380 C CA . THR A 1 188 ? -13.216 -15.389 4.926 1.00 98.75 188 THR A CA 1
ATOM 1381 C C . THR A 1 188 ? -12.839 -14.113 5.671 1.00 98.75 188 THR A C 1
ATOM 1383 O O . THR A 1 188 ? -11.863 -14.113 6.419 1.00 98.75 188 THR A O 1
ATOM 1386 N N . ARG A 1 189 ? -13.631 -13.041 5.549 1.00 98.69 189 ARG A N 1
ATOM 1387 C CA . ARG A 1 189 ? -13.380 -11.781 6.266 1.00 98.69 189 ARG A CA 1
ATOM 1388 C C . ARG A 1 189 ? -13.437 -11.956 7.775 1.00 98.69 189 ARG A C 1
ATOM 1390 O O . ARG A 1 189 ? -12.550 -11.474 8.474 1.00 98.69 189 ARG A O 1
ATOM 1397 N N . GLU A 1 190 ? -14.422 -12.685 8.287 1.00 98.38 190 GLU A N 1
ATOM 1398 C CA . GLU A 1 190 ? -14.480 -12.990 9.716 1.00 98.38 190 GLU A CA 1
ATOM 1399 C C . GLU A 1 190 ? -13.252 -13.777 10.193 1.00 98.38 190 GLU A C 1
ATOM 1401 O O . GLU A 1 190 ? -12.701 -13.486 11.256 1.00 98.38 190 GLU A O 1
ATOM 1406 N N . ALA A 1 191 ? -12.803 -14.765 9.414 1.00 98.44 191 ALA A N 1
ATOM 1407 C CA . ALA A 1 191 ? -11.602 -15.529 9.729 1.00 98.44 191 ALA A CA 1
ATOM 1408 C C . ALA A 1 191 ? -10.348 -14.643 9.732 1.00 98.44 191 ALA A C 1
ATOM 1410 O O . ALA A 1 191 ? -9.546 -14.743 10.658 1.00 98.44 191 ALA A O 1
ATOM 1411 N N . MET A 1 192 ? -10.213 -13.735 8.761 1.00 98.25 192 MET A N 1
ATOM 1412 C CA . MET A 1 192 ? -9.110 -12.771 8.701 1.00 98.25 192 MET A CA 1
ATOM 1413 C C . MET A 1 192 ? -9.091 -11.838 9.913 1.00 98.25 192 MET A C 1
ATOM 1415 O O . MET A 1 192 ? -8.035 -11.615 10.498 1.00 98.25 192 MET A O 1
ATOM 1419 N N . LEU A 1 193 ? -10.246 -11.304 10.321 1.00 98.25 193 LEU A N 1
ATOM 1420 C CA . LEU A 1 193 ? -10.341 -10.425 11.490 1.00 98.25 193 LEU A CA 1
ATOM 1421 C C . LEU A 1 193 ? -9.972 -11.166 12.785 1.00 98.25 193 LEU A C 1
ATOM 1423 O O . LEU A 1 193 ? -9.239 -10.624 13.614 1.00 98.25 193 LEU A O 1
ATOM 1427 N N . ARG A 1 194 ? -10.404 -12.427 12.936 1.00 97.88 194 ARG A N 1
ATOM 1428 C CA . ARG A 1 194 ? -10.004 -13.283 14.066 1.00 97.88 194 ARG A CA 1
ATOM 1429 C C . ARG A 1 194 ? -8.507 -13.593 14.063 1.00 97.88 194 ARG A C 1
ATOM 1431 O O . ARG A 1 194 ? -7.883 -13.512 15.116 1.00 97.88 194 ARG A O 1
ATOM 1438 N N . ASP A 1 195 ? -7.932 -13.922 12.908 1.00 97.25 195 ASP A N 1
ATOM 1439 C CA . ASP A 1 195 ? -6.494 -14.187 12.772 1.00 97.25 195 ASP A CA 1
ATOM 1440 C C . ASP A 1 195 ? -5.653 -12.953 13.134 1.00 97.25 195 ASP A C 1
ATOM 1442 O O . ASP A 1 195 ? -4.704 -13.055 13.913 1.00 97.25 195 ASP A O 1
ATOM 1446 N N . ARG A 1 196 ? -6.049 -11.768 12.648 1.00 95.50 196 ARG A N 1
ATOM 1447 C CA . ARG A 1 196 ? -5.401 -10.496 13.000 1.00 95.50 196 ARG A CA 1
ATOM 1448 C C . ARG A 1 196 ? -5.371 -10.285 14.511 1.00 95.50 196 ARG A C 1
ATOM 1450 O O . ARG A 1 196 ? -4.310 -10.000 15.054 1.00 95.50 196 ARG A O 1
ATOM 1457 N N . LEU A 1 197 ? -6.505 -10.470 15.191 1.00 96.62 197 LEU A N 1
ATOM 1458 C CA . LEU A 1 197 ? -6.585 -10.354 16.650 1.00 96.62 197 LEU A CA 1
ATOM 1459 C C . LEU A 1 197 ? -5.764 -11.431 17.373 1.00 96.62 197 LEU A C 1
ATOM 1461 O O . LEU A 1 197 ? -5.139 -11.134 18.386 1.00 96.62 197 LEU A O 1
ATOM 1465 N N . GLY A 1 198 ? -5.726 -12.659 16.847 1.00 96.94 198 GLY A N 1
ATOM 1466 C CA . GLY A 1 198 ? -4.938 -13.758 17.413 1.00 96.94 198 GLY A CA 1
ATOM 1467 C C . GLY A 1 198 ? -3.425 -13.527 17.357 1.00 96.94 198 GLY A C 1
ATOM 1468 O O . GLY A 1 198 ? -2.702 -14.013 18.224 1.00 96.94 198 GLY A O 1
ATOM 1469 N N . ARG A 1 199 ? -2.947 -12.763 16.367 1.00 95.62 199 ARG A N 1
ATOM 1470 C CA . ARG A 1 199 ? -1.534 -12.371 16.219 1.00 95.62 199 ARG A CA 1
ATOM 1471 C C . ARG A 1 199 ? -1.198 -11.021 16.858 1.00 95.62 199 ARG A C 1
ATOM 1473 O O . ARG A 1 199 ? -0.022 -10.669 16.924 1.00 95.62 199 ARG A O 1
ATOM 1480 N N . ALA A 1 200 ? -2.199 -10.261 17.296 1.00 96.94 200 ALA A N 1
ATOM 1481 C CA . ALA A 1 200 ? -2.004 -8.924 17.833 1.00 96.94 200 ALA A CA 1
ATOM 1482 C C . ALA A 1 200 ? -1.476 -8.943 19.273 1.00 96.94 200 ALA A C 1
ATOM 1484 O O . ALA A 1 200 ? -1.906 -9.733 20.118 1.00 96.94 200 ALA A O 1
ATOM 1485 N N . VAL A 1 201 ? -0.599 -7.990 19.578 1.00 95.44 201 VAL A N 1
ATOM 1486 C CA . VAL A 1 201 ? -0.285 -7.610 20.953 1.00 95.44 201 VAL A CA 1
ATOM 1487 C C . VAL A 1 201 ? -1.500 -6.894 21.540 1.00 95.44 201 VAL A C 1
ATOM 1489 O O . VAL A 1 201 ? -2.129 -6.058 20.885 1.00 95.44 201 VAL A O 1
ATOM 1492 N N . GLN A 1 202 ? -1.854 -7.252 22.773 1.00 91.25 202 GLN A N 1
ATOM 1493 C CA . GLN A 1 202 ? -3.018 -6.696 23.459 1.00 91.25 202 GLN A CA 1
ATOM 1494 C C . GLN A 1 202 ? -2.846 -5.197 23.763 1.00 91.25 202 GLN A C 1
ATOM 1496 O O . GLN A 1 202 ? -1.712 -4.733 23.907 1.00 91.25 202 GLN A O 1
ATOM 1501 N N . PRO A 1 203 ? -3.953 -4.442 23.896 1.00 90.06 203 PRO A N 1
ATOM 1502 C CA . PRO A 1 203 ? -3.901 -3.016 24.192 1.00 90.06 203 PRO A CA 1
ATOM 1503 C C . PRO A 1 203 ? -3.081 -2.682 25.438 1.00 90.06 203 PRO A C 1
ATOM 1505 O O . PRO A 1 203 ? -3.169 -3.365 26.459 1.00 90.06 203 PRO A O 1
ATOM 1508 N N . HIS A 1 204 ? -2.356 -1.563 25.391 1.00 87.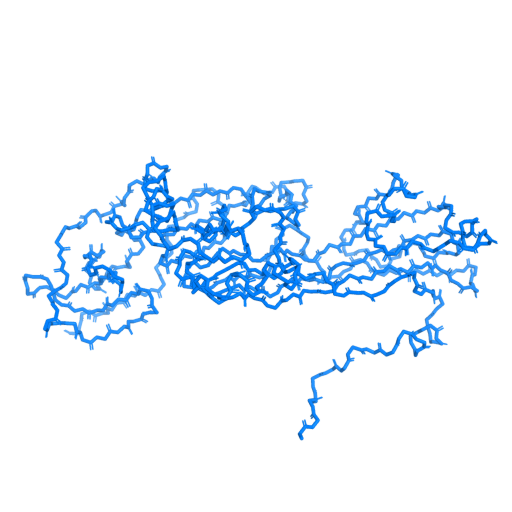00 204 HIS A N 1
ATOM 1509 C CA . HIS A 1 204 ? -1.625 -1.044 26.552 1.00 87.00 204 HIS A CA 1
ATOM 1510 C C . HIS A 1 204 ? -2.582 -0.606 27.672 1.00 87.00 204 HIS A C 1
ATOM 1512 O O . HIS A 1 204 ? -2.245 -0.690 28.853 1.00 87.00 204 HIS A O 1
ATOM 1518 N N . ARG A 1 205 ? -3.776 -0.120 27.306 1.00 86.69 205 ARG A N 1
ATOM 1519 C CA . ARG A 1 205 ? -4.847 0.276 28.227 1.00 86.69 205 ARG A CA 1
ATOM 1520 C C . ARG A 1 205 ? -6.163 -0.336 27.771 1.00 86.69 205 ARG A C 1
ATOM 1522 O O . ARG A 1 205 ? -6.853 0.217 26.924 1.00 86.69 205 ARG A O 1
ATOM 1529 N N . VAL A 1 206 ? -6.516 -1.480 28.346 1.00 87.81 206 VAL A N 1
ATOM 1530 C CA . VAL A 1 206 ? -7.772 -2.162 28.016 1.00 87.81 206 VAL A CA 1
ATOM 1531 C C . VAL A 1 206 ? -8.966 -1.334 28.498 1.00 87.81 206 VAL A C 1
ATOM 1533 O O . VAL A 1 206 ? -9.055 -0.955 29.670 1.00 87.81 206 VAL A O 1
ATOM 1536 N N . ARG A 1 207 ? -9.908 -1.093 27.589 1.00 88.75 207 ARG A N 1
ATOM 1537 C CA . ARG A 1 207 ? -11.258 -0.609 27.881 1.00 88.75 207 ARG A CA 1
ATOM 1538 C C . ARG A 1 207 ? -12.271 -1.681 27.491 1.00 88.75 207 ARG A C 1
ATOM 1540 O O . ARG A 1 207 ? -11.951 -2.607 26.754 1.00 88.75 207 ARG A O 1
ATOM 1547 N N . THR A 1 208 ? -13.467 -1.591 28.063 1.00 87.94 208 THR A N 1
ATOM 1548 C CA . THR A 1 208 ? -14.550 -2.541 27.792 1.00 87.94 208 THR A CA 1
ATOM 1549 C C . THR A 1 208 ? -15.863 -1.803 27.613 1.00 87.94 208 THR A C 1
ATOM 1551 O O . THR A 1 208 ? -16.079 -0.737 28.196 1.00 87.94 208 THR A O 1
ATOM 1554 N N . GLY A 1 209 ? -16.750 -2.408 26.833 1.00 94.19 209 GLY A N 1
ATOM 1555 C CA . GLY A 1 209 ? -18.073 -1.873 26.569 1.00 94.19 209 GLY A CA 1
ATOM 1556 C C . GLY A 1 209 ? -18.109 -1.065 25.281 1.00 94.19 209 GLY A C 1
ATOM 1557 O O . GLY A 1 209 ? -17.118 -0.918 24.566 1.00 94.19 209 GLY A O 1
ATOM 1558 N N . LYS A 1 210 ? -19.299 -0.568 24.962 1.00 96.94 210 LYS A N 1
ATOM 1559 C CA . LYS A 1 210 ? -19.536 0.182 23.735 1.00 96.94 210 LYS A CA 1
ATOM 1560 C C . LYS A 1 210 ? -19.886 1.619 24.056 1.00 96.94 210 LYS A C 1
ATOM 1562 O O . LYS A 1 210 ? -20.539 1.888 25.055 1.00 96.94 210 LYS A O 1
ATOM 1567 N N . VAL A 1 211 ? -19.498 2.509 23.155 1.00 96.94 211 VAL A N 1
ATOM 1568 C CA . VAL A 1 211 ? -20.033 3.864 23.105 1.00 96.94 211 VAL A CA 1
ATOM 1569 C C . VAL A 1 211 ? -21.533 3.779 22.837 1.00 96.94 211 VAL A C 1
ATOM 1571 O O . VAL A 1 211 ? -21.969 3.085 21.904 1.00 96.94 211 VAL A O 1
ATOM 1574 N N . ASP A 1 212 ? -22.312 4.464 23.666 1.00 94.50 212 ASP A N 1
ATOM 1575 C CA . ASP A 1 212 ? -23.765 4.500 23.575 1.00 94.50 212 ASP A CA 1
ATOM 1576 C C . ASP A 1 212 ? -24.181 5.153 22.255 1.00 94.50 212 ASP A C 1
ATOM 1578 O O . ASP A 1 212 ? -23.722 6.237 21.904 1.00 94.50 212 ASP A O 1
ATOM 1582 N N . GLU A 1 213 ? -25.047 4.487 21.488 1.00 93.75 213 GLU A N 1
ATOM 1583 C CA . GLU A 1 213 ? -25.370 4.910 20.116 1.00 93.75 213 GLU A CA 1
ATOM 1584 C C . GLU A 1 213 ? -26.003 6.303 20.067 1.00 93.75 213 GLU A C 1
ATOM 1586 O O . GLU A 1 213 ? -25.649 7.119 19.221 1.00 93.75 213 GLU A O 1
ATOM 1591 N N . SER A 1 214 ? -26.890 6.596 21.020 1.00 95.62 214 SER A N 1
ATOM 1592 C CA . SER A 1 214 ? -27.521 7.908 21.172 1.00 95.62 214 SER A CA 1
ATOM 1593 C C . SER A 1 214 ? -26.577 8.988 21.700 1.00 95.62 214 SER A C 1
ATOM 1595 O O . SER A 1 214 ? -26.933 10.161 21.651 1.00 95.62 214 SER A O 1
ATOM 1597 N N . ALA A 1 215 ? -25.412 8.602 22.227 1.00 95.69 215 ALA A N 1
ATOM 1598 C CA . ALA A 1 215 ? -24.407 9.508 22.773 1.00 95.69 215 ALA A CA 1
ATOM 1599 C C . ALA A 1 215 ? -23.179 9.645 21.860 1.00 95.69 215 ALA A C 1
ATOM 1601 O O . ALA A 1 215 ? -22.174 10.225 22.264 1.00 95.69 215 ALA A O 1
ATOM 1602 N N . VAL A 1 216 ? -23.224 9.114 20.632 1.00 97.12 216 VAL A N 1
ATOM 1603 C CA . VAL A 1 216 ? -22.190 9.391 19.630 1.00 97.12 216 VAL A CA 1
ATOM 1604 C C . VAL A 1 216 ? -22.327 10.841 19.182 1.00 97.12 216 VAL A C 1
ATOM 1606 O O . VAL A 1 216 ? -23.325 11.224 18.575 1.00 97.12 216 VAL A O 1
ATOM 1609 N N . THR A 1 217 ? -21.293 11.637 19.433 1.00 96.25 217 THR A N 1
ATOM 1610 C CA . THR A 1 217 ? -21.266 13.051 19.051 1.00 96.25 217 THR A CA 1
ATOM 1611 C C . THR A 1 217 ? -20.830 13.215 17.598 1.00 96.25 217 THR A C 1
ATOM 1613 O O . THR A 1 217 ? -21.500 13.888 16.819 1.00 96.25 217 THR A O 1
ATOM 1616 N N . THR A 1 218 ? -19.698 12.615 17.211 1.00 96.31 218 THR A N 1
ATOM 1617 C CA . THR A 1 218 ? -19.181 12.664 15.832 1.00 96.31 218 THR A CA 1
ATOM 1618 C C . THR A 1 218 ? -18.068 11.633 15.603 1.00 96.31 218 THR A C 1
ATOM 1620 O O . THR A 1 218 ? -17.663 10.909 16.513 1.00 96.31 218 THR A O 1
ATOM 1623 N N . LYS A 1 219 ? -17.542 11.582 14.378 1.00 96.06 219 LYS A N 1
ATOM 1624 C CA . LYS A 1 219 ? -16.280 10.926 14.029 1.00 96.06 219 LYS A CA 1
ATOM 1625 C C . LYS A 1 219 ? -15.128 11.927 14.149 1.00 96.06 219 LYS A C 1
ATOM 1627 O O . LYS A 1 219 ? -15.135 12.934 13.447 1.00 96.06 219 LYS A O 1
ATOM 1632 N N . VAL A 1 220 ? -14.155 11.656 15.021 1.00 94.81 220 VAL A N 1
ATOM 1633 C CA . VAL A 1 220 ? -12.920 12.465 15.128 1.00 94.81 220 VAL A CA 1
ATOM 1634 C C . VAL A 1 220 ? -11.895 12.068 14.071 1.00 94.81 220 VAL A C 1
ATOM 1636 O O . VAL A 1 220 ? -11.146 12.909 13.589 1.00 94.81 220 VAL A O 1
ATOM 1639 N N . LEU A 1 221 ? -11.924 10.799 13.662 1.00 95.19 221 LEU A N 1
ATOM 1640 C CA . LEU A 1 221 ? -11.242 10.249 12.496 1.00 95.19 221 LEU A CA 1
ATOM 1641 C C . LEU A 1 221 ? -12.240 9.373 11.734 1.00 95.19 221 LEU A C 1
ATOM 1643 O O . LEU A 1 221 ? -13.277 8.982 12.264 1.00 95.19 221 LEU A O 1
ATOM 1647 N N . ALA A 1 222 ? -11.927 8.987 10.502 1.00 95.50 222 ALA A N 1
ATOM 1648 C CA . ALA A 1 222 ? -12.819 8.130 9.717 1.00 95.50 222 ALA A CA 1
ATOM 1649 C C . ALA A 1 222 ? -13.170 6.798 10.412 1.00 95.50 222 ALA A C 1
ATOM 1651 O O . ALA A 1 222 ? -14.294 6.297 10.282 1.00 95.50 222 ALA A O 1
ATOM 1652 N N . THR A 1 223 ? -12.214 6.268 11.176 1.00 97.56 223 THR A N 1
ATOM 1653 C CA . THR A 1 223 ? -12.263 4.996 11.908 1.00 97.56 223 THR A CA 1
ATOM 1654 C C . THR A 1 223 ? -12.523 5.157 13.408 1.00 97.56 223 THR A C 1
ATOM 1656 O O . THR A 1 223 ? -12.792 4.156 14.077 1.00 97.56 223 THR A O 1
ATOM 1659 N N . VAL A 1 224 ? -12.514 6.386 13.942 1.00 97.62 224 VAL A N 1
ATOM 1660 C CA . VAL A 1 224 ? -12.635 6.664 15.384 1.00 97.62 224 VAL A CA 1
ATOM 1661 C C . VAL A 1 224 ? -13.734 7.690 15.644 1.00 97.62 224 VAL A C 1
ATOM 1663 O O . VAL A 1 224 ? -13.727 8.794 15.100 1.00 97.62 224 VAL A O 1
ATOM 1666 N N . LEU A 1 225 ? -14.684 7.326 16.500 1.00 97.56 225 LEU A N 1
ATOM 1667 C CA . LEU A 1 225 ? -15.757 8.199 16.969 1.00 97.56 225 LEU A CA 1
ATOM 1668 C C . LEU A 1 225 ? -15.497 8.716 18.383 1.00 97.56 225 LEU A C 1
ATOM 1670 O O . LEU A 1 225 ? -14.689 8.150 19.114 1.00 97.56 225 LEU A O 1
ATOM 1674 N N . ILE A 1 226 ? -16.196 9.786 18.746 1.00 97.56 226 ILE A N 1
ATOM 1675 C CA . ILE A 1 226 ? -16.264 10.345 20.097 1.00 97.56 226 ILE A CA 1
ATOM 1676 C C . ILE A 1 226 ? -17.714 10.283 20.577 1.00 97.56 226 ILE A C 1
ATOM 1678 O O . ILE A 1 226 ? -18.642 10.588 19.821 1.00 97.56 226 ILE A O 1
ATOM 1682 N N . GLY A 1 227 ? -17.907 9.875 21.824 1.00 96.75 227 GLY A N 1
ATOM 1683 C CA . GLY A 1 227 ? -19.212 9.816 22.471 1.00 96.75 227 GLY A CA 1
ATOM 1684 C C . GLY A 1 227 ? -19.078 9.466 23.944 1.00 96.75 227 GLY A C 1
ATOM 1685 O O . GLY A 1 227 ? -18.014 9.672 24.525 1.00 96.75 227 GLY A O 1
ATOM 1686 N N . GLU A 1 228 ? -20.131 8.908 24.535 1.00 96.69 228 GLU A N 1
ATOM 1687 C CA . GLU A 1 228 ? -20.129 8.521 25.947 1.00 96.69 228 GLU A CA 1
ATOM 1688 C C . GLU A 1 228 ? -20.224 7.005 26.157 1.00 96.69 228 GLU A C 1
ATOM 1690 O O . GLU A 1 228 ? -20.874 6.284 25.398 1.00 96.69 228 GLU A O 1
ATOM 1695 N N . ASN A 1 229 ? -19.574 6.521 27.215 1.00 95.56 229 ASN A N 1
ATOM 1696 C CA . ASN A 1 229 ? -19.799 5.197 27.795 1.00 95.56 229 ASN A CA 1
ATOM 1697 C C . ASN A 1 229 ? -19.865 5.360 29.320 1.00 95.56 229 ASN A C 1
ATOM 1699 O O . ASN A 1 229 ? -18.911 5.838 29.944 1.00 95.56 229 ASN A O 1
ATOM 1703 N N . ASN A 1 230 ? -21.000 4.983 29.919 1.00 92.06 230 ASN A N 1
ATOM 1704 C CA . ASN A 1 230 ? -21.264 5.150 31.353 1.00 92.06 230 ASN A CA 1
ATOM 1705 C C . ASN A 1 230 ? -21.039 6.600 31.839 1.00 92.06 230 ASN A C 1
ATOM 1707 O O . ASN A 1 230 ? -20.491 6.822 32.918 1.00 92.06 230 ASN A O 1
ATOM 1711 N N . GLY A 1 231 ? -21.426 7.584 31.018 1.00 90.62 231 GLY A N 1
ATOM 1712 C CA . GLY A 1 231 ? -21.295 9.016 31.312 1.00 90.62 231 GLY A CA 1
ATO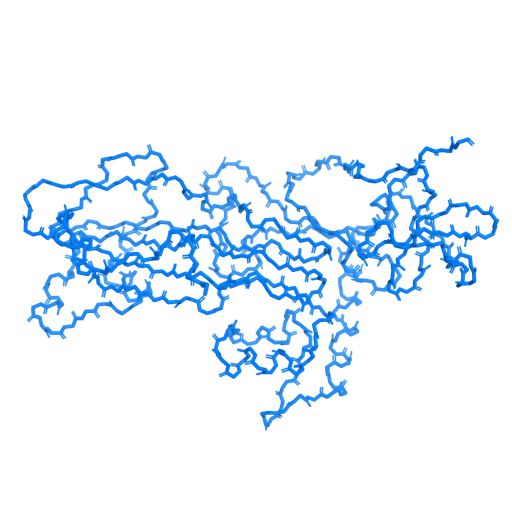M 1713 C C . GLY A 1 231 ? -19.877 9.588 31.194 1.00 90.62 231 GLY A C 1
ATOM 1714 O O . GLY A 1 231 ? -19.674 10.755 31.518 1.00 90.62 231 GLY A O 1
ATOM 1715 N N . ASN A 1 232 ? -18.894 8.801 30.744 1.00 92.88 232 ASN A N 1
ATOM 1716 C CA . ASN A 1 232 ? -17.542 9.286 30.469 1.00 92.88 232 ASN A CA 1
ATOM 1717 C C . ASN A 1 232 ? -17.365 9.546 28.973 1.00 92.88 232 ASN A C 1
ATOM 1719 O O . ASN A 1 232 ? -17.749 8.706 28.158 1.00 92.88 232 ASN A O 1
ATOM 1723 N N . SER A 1 233 ? -16.727 10.666 28.629 1.00 95.62 233 SER A N 1
ATOM 1724 C CA . SER A 1 233 ? -16.326 10.982 27.255 1.00 95.62 233 SER A CA 1
ATOM 1725 C C . SER A 1 233 ? -15.197 10.052 26.801 1.00 95.62 233 SER A C 1
ATOM 1727 O O . SER A 1 233 ? -14.143 9.973 27.436 1.00 95.62 233 SER A O 1
ATOM 1729 N N . VAL A 1 234 ? -15.421 9.326 25.706 1.00 96.94 234 VAL A N 1
ATOM 1730 C CA . VAL A 1 234 ? -14.546 8.245 25.239 1.00 96.94 234 VAL A CA 1
ATOM 1731 C C . VAL A 1 234 ? -14.380 8.240 23.724 1.00 96.94 234 VAL A C 1
ATOM 1733 O O . VAL A 1 234 ? -15.314 8.530 22.970 1.00 96.94 234 VAL A O 1
ATOM 1736 N N . PHE A 1 235 ? -13.208 7.814 23.260 1.00 97.75 235 PHE A N 1
ATOM 1737 C CA . PHE A 1 235 ? -13.045 7.381 21.880 1.00 97.75 235 PHE A CA 1
ATOM 1738 C C . PHE A 1 235 ? -13.559 5.957 21.697 1.00 97.75 235 PHE A C 1
ATOM 1740 O O . PHE A 1 235 ? -13.350 5.080 22.538 1.00 97.75 235 PHE A O 1
ATOM 1747 N N . GLY A 1 236 ? -14.197 5.706 20.558 1.00 97.81 236 GLY A N 1
ATOM 1748 C CA . GLY A 1 236 ? -14.695 4.390 20.185 1.00 97.81 236 GLY A CA 1
ATOM 1749 C C . GLY A 1 236 ? -14.417 4.037 18.733 1.00 97.81 236 GLY A C 1
ATOM 1750 O O . GLY A 1 236 ? -14.169 4.899 17.891 1.00 97.81 236 GLY A O 1
ATOM 1751 N N . CYS A 1 237 ? -14.483 2.749 18.416 1.00 98.06 237 CYS A N 1
ATOM 1752 C CA . CYS A 1 237 ? -14.366 2.266 17.048 1.00 98.06 237 CYS A CA 1
ATOM 1753 C C . CYS A 1 237 ? -15.580 2.709 16.218 1.00 98.06 237 CYS A C 1
ATOM 1755 O O . CYS A 1 237 ? -16.719 2.385 16.554 1.00 98.06 237 CYS A O 1
ATOM 1757 N N . ALA A 1 238 ? -15.352 3.370 15.083 1.00 97.75 238 ALA A N 1
ATOM 1758 C CA . ALA A 1 238 ? -16.429 3.812 14.197 1.00 97.75 238 ALA A CA 1
ATOM 1759 C C . ALA A 1 238 ? -17.178 2.663 13.495 1.00 97.75 238 ALA A C 1
ATOM 1761 O O . ALA A 1 238 ? -18.235 2.904 12.915 1.00 97.75 238 ALA A O 1
ATOM 1762 N N . HIS A 1 239 ? -16.640 1.438 13.529 1.00 97.00 239 HIS A N 1
ATOM 1763 C CA . HIS A 1 239 ? -17.258 0.252 12.935 1.00 97.00 239 HIS A CA 1
ATOM 1764 C C . HIS A 1 239 ? -18.169 -0.492 13.923 1.00 97.00 239 HIS A C 1
ATOM 1766 O O . HIS A 1 239 ? -19.335 -0.727 13.625 1.00 97.00 239 HIS A O 1
ATOM 1772 N N . CYS A 1 240 ? -17.669 -0.852 15.113 1.00 97.12 240 CYS A N 1
ATOM 1773 C CA . CYS A 1 240 ? -18.420 -1.682 16.069 1.00 97.12 240 CYS A CA 1
ATOM 1774 C C . CYS A 1 240 ? -18.812 -0.981 17.382 1.00 97.12 240 CYS A C 1
ATOM 1776 O O . CYS A 1 240 ? -19.470 -1.611 18.220 1.00 97.12 240 CYS A O 1
ATOM 1778 N N . ARG A 1 241 ? -18.423 0.292 17.553 1.00 97.81 241 ARG A N 1
ATOM 1779 C CA . ARG A 1 241 ? -18.600 1.132 18.752 1.00 97.81 241 ARG A CA 1
ATOM 1780 C C . ARG A 1 241 ? -17.841 0.692 20.003 1.00 97.81 241 ARG A C 1
ATOM 1782 O O . ARG A 1 241 ? -18.084 1.269 21.054 1.00 97.81 241 ARG A O 1
ATOM 1789 N N . GLU A 1 242 ? -16.931 -0.279 19.927 1.00 97.81 242 GLU A N 1
ATOM 1790 C CA . GLU A 1 242 ? -16.096 -0.646 21.083 1.00 97.81 242 GLU A CA 1
ATOM 1791 C C . GLU A 1 242 ? -15.374 0.586 21.633 1.00 97.81 242 GLU A C 1
ATOM 1793 O O . GLU A 1 242 ? -14.773 1.330 20.855 1.00 97.81 242 GLU A O 1
ATOM 1798 N N . THR A 1 243 ? -15.430 0.797 22.946 1.00 97.88 243 THR A N 1
ATOM 1799 C CA . THR A 1 243 ? -14.666 1.850 23.613 1.00 97.88 243 THR A CA 1
ATOM 1800 C C . THR A 1 243 ? -13.178 1.531 23.528 1.00 97.88 243 THR A C 1
ATOM 1802 O O . THR A 1 243 ? -12.735 0.468 23.952 1.00 97.88 243 THR A O 1
ATOM 1805 N N . LEU A 1 244 ? -12.406 2.471 22.991 1.00 97.31 244 LEU A N 1
ATOM 1806 C CA . LEU A 1 244 ? -10.964 2.346 22.808 1.00 97.31 244 LEU A CA 1
ATOM 1807 C C . LEU A 1 244 ? -10.233 3.016 23.974 1.00 97.31 244 LEU A C 1
ATOM 1809 O O . LEU A 1 244 ? -9.427 2.387 24.647 1.00 97.31 244 LEU A O 1
ATOM 1813 N N . SER A 1 245 ? -10.554 4.268 24.281 1.00 96.25 245 SER A N 1
ATOM 1814 C CA . SER A 1 245 ? -9.900 5.024 25.354 1.00 96.25 245 SER A CA 1
ATOM 1815 C C . SER A 1 245 ? -10.816 6.114 25.899 1.00 96.25 245 SER A C 1
ATOM 1817 O O . SER A 1 245 ? -11.860 6.407 25.317 1.00 96.25 245 SER A O 1
ATOM 1819 N N . ASP A 1 246 ? -10.417 6.726 27.011 1.00 94.56 246 ASP A N 1
ATOM 1820 C CA . ASP A 1 246 ? -11.005 7.998 27.441 1.00 94.56 246 ASP A CA 1
ATOM 1821 C C . ASP A 1 246 ? -10.567 9.090 26.456 1.00 94.56 246 ASP A C 1
ATOM 1823 O O . ASP A 1 246 ? -9.523 8.962 25.815 1.00 94.56 246 ASP A O 1
ATOM 1827 N N . SER A 1 247 ? -11.353 10.154 26.299 1.00 93.38 247 SER A N 1
ATOM 1828 C CA . SER A 1 247 ? -11.092 11.158 25.256 1.00 93.38 247 SER A CA 1
ATOM 1829 C C . SER A 1 247 ? -9.808 11.977 25.451 1.00 93.38 247 SER A C 1
ATOM 1831 O O . SER A 1 247 ? -9.340 12.605 24.502 1.00 93.38 247 SER A O 1
ATOM 1833 N N . ASP A 1 248 ? -9.231 11.965 26.654 1.00 93.00 248 ASP A N 1
ATOM 1834 C CA . ASP A 1 248 ? -7.956 12.607 26.994 1.00 93.00 248 ASP A CA 1
ATOM 1835 C C . ASP A 1 248 ? -6.731 11.689 26.788 1.00 93.00 248 ASP A C 1
ATOM 1837 O O . ASP A 1 248 ? -5.601 12.070 27.096 1.00 93.00 248 ASP A O 1
ATOM 1841 N N . ILE A 1 249 ? -6.934 10.491 26.230 1.00 93.12 249 ILE A N 1
ATOM 1842 C CA . ILE A 1 249 ? -5.890 9.524 25.874 1.00 93.12 249 ILE A CA 1
ATOM 1843 C C . ILE A 1 249 ? -6.127 9.075 24.429 1.00 93.12 249 ILE A C 1
ATOM 1845 O O . ILE A 1 249 ? -7.256 8.730 24.076 1.00 93.12 249 ILE A O 1
ATOM 1849 N N . SER A 1 250 ? -5.085 8.993 23.592 1.00 94.88 250 SER A N 1
ATOM 1850 C CA . SER A 1 250 ? -5.266 8.500 22.218 1.00 94.88 250 SER A CA 1
ATOM 1851 C C . SER A 1 250 ? -5.873 7.092 22.198 1.00 94.88 250 SER A C 1
ATOM 1853 O O . SER A 1 250 ? -5.490 6.197 22.963 1.00 94.88 250 SER A O 1
ATOM 1855 N N . TYR A 1 251 ? -6.787 6.873 21.250 1.00 96.44 251 TYR A N 1
ATOM 1856 C CA . TYR A 1 251 ? -7.404 5.575 20.963 1.00 96.44 251 TYR A CA 1
ATOM 1857 C C . TYR A 1 251 ? -6.370 4.481 20.659 1.00 96.44 251 TYR A C 1
ATOM 1859 O O . TYR A 1 251 ? -6.642 3.291 20.848 1.00 96.44 251 TYR A O 1
ATOM 1867 N N . ARG A 1 252 ? -5.165 4.866 20.222 1.00 96.62 252 ARG A N 1
ATOM 1868 C CA . ARG A 1 252 ? -4.056 3.956 19.921 1.00 96.62 252 ARG A CA 1
ATOM 1869 C C . ARG A 1 252 ? -3.608 3.162 21.146 1.00 96.62 252 ARG A C 1
ATOM 1871 O O . ARG A 1 252 ? -3.313 1.977 21.023 1.00 96.62 252 ARG A O 1
ATOM 1878 N N . HIS A 1 253 ? -3.656 3.751 22.343 1.00 96.19 253 HIS A N 1
ATOM 1879 C CA . HIS A 1 253 ? -3.349 3.038 23.591 1.00 96.19 253 HIS A CA 1
ATOM 1880 C C . HIS A 1 253 ? -4.366 1.941 23.936 1.00 96.19 253 HIS A C 1
ATOM 1882 O O . HIS A 1 253 ? -4.022 0.977 24.626 1.00 96.19 253 HIS A O 1
ATOM 1888 N N . GLY A 1 254 ? -5.602 2.092 23.461 1.00 96.56 254 GLY A N 1
ATOM 1889 C CA . GLY A 1 254 ? -6.685 1.119 23.587 1.00 96.56 254 GLY A CA 1
ATOM 1890 C C . GLY A 1 254 ? -6.808 0.138 22.428 1.00 96.56 254 GLY A C 1
ATOM 1891 O O . GLY A 1 254 ? -7.694 -0.715 22.428 1.00 96.56 254 GLY A O 1
ATOM 1892 N N . SER A 1 255 ? -5.939 0.259 21.429 1.00 97.44 255 SER A N 1
ATOM 1893 C CA . SER A 1 255 ? -5.956 -0.578 20.236 1.00 97.44 255 SER A CA 1
ATOM 1894 C C . SER A 1 255 ? -5.076 -1.810 20.427 1.00 97.44 255 SER A C 1
ATOM 1896 O O . SER A 1 255 ? -4.044 -1.750 21.094 1.00 97.44 255 SER A O 1
ATOM 1898 N N . ALA A 1 256 ? -5.471 -2.930 19.826 1.00 97.62 256 ALA A N 1
ATOM 1899 C CA . ALA A 1 256 ? -4.568 -4.065 19.661 1.00 97.62 256 ALA A CA 1
ATOM 1900 C C . ALA A 1 256 ? -3.561 -3.738 18.545 1.00 97.62 256 ALA A C 1
ATOM 1902 O O . ALA A 1 256 ? -3.891 -2.989 17.627 1.00 97.62 256 ALA A O 1
ATOM 1903 N N . ILE A 1 257 ? -2.340 -4.264 18.609 1.00 97.31 257 ILE A N 1
ATOM 1904 C CA . ILE A 1 257 ? -1.257 -3.865 17.697 1.00 97.31 257 ILE A CA 1
ATOM 1905 C C . ILE A 1 257 ? -0.726 -5.075 16.937 1.00 97.31 257 ILE A C 1
ATOM 1907 O O . ILE A 1 257 ? -0.362 -6.082 17.540 1.00 97.31 257 ILE A O 1
ATOM 1911 N N . VAL A 1 258 ? -0.638 -4.960 15.613 1.00 96.44 258 VAL A N 1
ATOM 1912 C CA . VAL A 1 258 ? 0.086 -5.908 14.757 1.00 96.44 258 VAL A CA 1
ATOM 1913 C C . VAL A 1 258 ? 1.234 -5.175 14.086 1.00 96.44 258 VAL A C 1
ATOM 1915 O O . VAL A 1 258 ? 1.035 -4.112 13.506 1.00 96.44 258 VAL A O 1
ATOM 1918 N N . GLU A 1 259 ? 2.426 -5.762 14.139 1.00 95.81 259 GLU A N 1
ATOM 1919 C CA . GLU A 1 259 ? 3.594 -5.284 13.404 1.00 95.81 259 GLU A CA 1
ATOM 1920 C C . GLU A 1 259 ? 4.039 -6.342 12.396 1.00 95.81 259 GLU A C 1
ATOM 1922 O O . GLU A 1 259 ? 4.178 -7.520 12.732 1.00 95.81 259 GLU A O 1
ATOM 1927 N N . VAL A 1 260 ? 4.270 -5.920 11.155 1.00 93.81 260 VAL A N 1
ATOM 1928 C CA . VAL A 1 260 ? 4.819 -6.772 10.093 1.00 93.81 260 VAL A CA 1
ATOM 1929 C C . VAL A 1 260 ? 5.982 -6.078 9.399 1.00 93.81 260 VAL A C 1
ATOM 1931 O O . VAL A 1 260 ? 6.063 -4.851 9.364 1.00 93.81 260 VAL A O 1
ATOM 1934 N N . SER A 1 261 ? 6.903 -6.868 8.852 1.00 91.44 261 SER A N 1
ATOM 1935 C CA . SER A 1 261 ? 8.011 -6.336 8.057 1.00 91.44 261 SER A CA 1
ATOM 1936 C C . SER A 1 261 ? 7.501 -5.814 6.711 1.00 91.44 261 SER A C 1
ATOM 1938 O O . SER A 1 261 ? 6.595 -6.412 6.127 1.00 91.44 261 SER A O 1
ATOM 1940 N N . LEU A 1 262 ? 8.053 -4.703 6.214 1.00 89.88 262 LEU A N 1
ATOM 1941 C CA . LEU A 1 262 ? 7.549 -4.063 4.989 1.00 89.88 262 LEU A CA 1
ATOM 1942 C C . LEU A 1 262 ? 7.633 -4.980 3.759 1.00 89.88 262 LEU A C 1
ATOM 1944 O O . LEU A 1 262 ? 6.706 -5.003 2.957 1.00 89.88 262 LEU A O 1
ATOM 1948 N N . ASP A 1 263 ? 8.690 -5.780 3.640 1.00 88.56 263 ASP A N 1
ATOM 1949 C CA . ASP A 1 263 ? 8.898 -6.762 2.564 1.00 88.56 263 ASP A CA 1
ATOM 1950 C C . ASP A 1 263 ? 7.851 -7.891 2.538 1.00 88.56 263 ASP A C 1
ATOM 1952 O O . ASP A 1 263 ? 7.675 -8.555 1.519 1.00 88.56 263 ASP A O 1
ATOM 1956 N N . THR A 1 264 ? 7.101 -8.077 3.627 1.00 90.75 264 THR A N 1
ATOM 1957 C CA . THR A 1 264 ? 6.002 -9.054 3.692 1.00 90.75 264 THR A CA 1
ATOM 1958 C C . THR A 1 264 ? 4.664 -8.504 3.191 1.00 90.75 264 THR A C 1
ATOM 1960 O O . THR A 1 264 ? 3.718 -9.274 3.032 1.00 90.75 264 THR A O 1
ATOM 1963 N N . LEU A 1 265 ? 4.564 -7.195 2.916 1.00 90.56 265 LEU A N 1
ATOM 1964 C CA . LEU A 1 265 ? 3.331 -6.556 2.433 1.00 90.56 265 LEU A CA 1
ATOM 1965 C C . LEU A 1 265 ? 3.034 -6.845 0.956 1.00 90.56 265 LEU A C 1
ATOM 1967 O O . LEU A 1 265 ? 1.907 -6.645 0.512 1.00 90.56 265 LEU A O 1
ATOM 1971 N N . GLY A 1 266 ? 4.024 -7.307 0.191 1.00 89.31 266 GLY A N 1
ATOM 1972 C CA . GLY A 1 266 ? 3.848 -7.695 -1.203 1.00 89.31 266 GLY A CA 1
ATOM 1973 C C . GLY A 1 266 ? 5.166 -7.728 -1.979 1.00 89.31 266 GLY A C 1
ATOM 1974 O O . GLY A 1 266 ? 6.180 -7.214 -1.512 1.00 89.31 266 GLY A O 1
ATOM 1975 N N . PRO A 1 267 ? 5.168 -8.271 -3.207 1.00 88.50 267 PRO A N 1
ATOM 1976 C CA . PRO A 1 267 ? 6.394 -8.511 -3.976 1.00 88.50 267 PRO A CA 1
ATOM 1977 C C . PRO A 1 267 ? 7.078 -7.239 -4.498 1.00 88.50 267 PRO A C 1
ATOM 1979 O O . PRO A 1 267 ? 8.191 -7.306 -5.013 1.00 88.50 267 PRO A O 1
ATOM 1982 N N . LEU A 1 268 ? 6.410 -6.085 -4.407 1.00 88.56 268 LEU A N 1
ATOM 1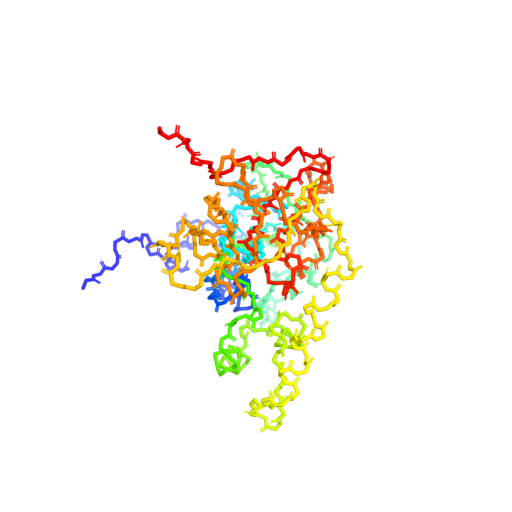983 C CA . LEU A 1 268 ? 6.972 -4.786 -4.787 1.00 88.56 268 LEU A CA 1
ATOM 1984 C C . LEU A 1 268 ? 7.669 -4.073 -3.621 1.00 88.56 268 LEU A C 1
ATOM 1986 O O . LEU A 1 268 ? 8.275 -3.022 -3.827 1.00 88.56 268 LEU A O 1
ATOM 1990 N N . PHE A 1 269 ? 7.590 -4.622 -2.408 1.00 88.62 269 PHE A N 1
ATOM 1991 C CA . PHE A 1 269 ? 8.323 -4.110 -1.261 1.00 88.62 269 PHE A CA 1
ATOM 1992 C C . PHE A 1 269 ? 9.730 -4.705 -1.230 1.00 88.62 269 PHE A C 1
ATOM 1994 O O . PHE A 1 269 ? 9.950 -5.863 -1.571 1.00 88.62 269 PHE A O 1
ATOM 2001 N N . SER A 1 270 ? 10.698 -3.882 -0.834 1.00 82.81 270 SER A N 1
ATOM 2002 C CA . SER A 1 270 ? 12.084 -4.300 -0.622 1.00 82.81 270 SER A CA 1
ATOM 2003 C C . SER A 1 270 ? 12.377 -4.369 0.872 1.00 82.81 270 SER A C 1
ATOM 2005 O O . SER A 1 270 ? 11.799 -3.604 1.644 1.00 82.81 270 SER A O 1
ATOM 2007 N N . ASP A 1 271 ? 13.309 -5.238 1.266 1.00 85.81 271 ASP A N 1
ATOM 2008 C CA . ASP A 1 271 ? 13.770 -5.318 2.652 1.00 85.81 271 ASP A CA 1
ATOM 2009 C C . ASP A 1 271 ? 14.401 -3.978 3.098 1.00 85.81 271 ASP A C 1
ATOM 2011 O O . ASP A 1 271 ? 15.406 -3.537 2.517 1.00 85.81 271 ASP A O 1
ATOM 2015 N N . PRO A 1 272 ? 13.837 -3.309 4.125 1.00 83.44 272 PRO A N 1
ATOM 2016 C CA . PRO A 1 272 ? 14.383 -2.065 4.645 1.00 83.44 272 PRO A CA 1
ATOM 2017 C C . PRO A 1 272 ? 15.773 -2.228 5.252 1.00 83.44 272 PRO A C 1
ATOM 2019 O O . PRO A 1 272 ? 16.579 -1.303 5.102 1.00 83.44 272 PRO A O 1
ATOM 2022 N N . VAL A 1 273 ? 16.109 -3.384 5.833 1.00 86.88 273 VAL A N 1
ATOM 2023 C CA . VAL A 1 273 ? 17.415 -3.614 6.466 1.00 86.88 273 VAL A CA 1
ATOM 2024 C C . VAL A 1 273 ? 18.522 -3.592 5.422 1.00 86.88 273 VAL A C 1
ATOM 2026 O O . VAL A 1 273 ? 19.510 -2.877 5.593 1.00 86.88 273 VAL A O 1
ATOM 2029 N N . THR A 1 274 ? 18.330 -4.296 4.306 1.00 81.00 274 THR A N 1
ATOM 2030 C CA . THR A 1 274 ? 19.303 -4.351 3.205 1.00 81.00 274 THR A CA 1
ATOM 2031 C C . THR A 1 274 ? 19.696 -2.960 2.686 1.00 81.00 274 THR A C 1
ATOM 2033 O O . THR A 1 274 ? 20.851 -2.744 2.323 1.00 81.00 274 THR A O 1
ATOM 2036 N N . GLN A 1 275 ? 18.766 -2.000 2.651 1.00 74.50 275 GLN A N 1
ATOM 2037 C CA . GLN A 1 275 ? 19.013 -0.680 2.052 1.00 74.50 275 GLN A CA 1
ATOM 2038 C C . GLN A 1 275 ? 19.298 0.439 3.057 1.00 74.50 275 GLN A C 1
ATOM 2040 O O . GLN A 1 275 ? 20.019 1.381 2.729 1.00 74.50 275 GLN A O 1
ATOM 2045 N N . THR A 1 276 ? 18.720 0.374 4.257 1.00 79.31 276 THR A N 1
ATOM 2046 C CA . THR A 1 276 ? 18.818 1.447 5.264 1.00 79.31 276 THR A CA 1
ATOM 2047 C C . THR A 1 276 ? 19.637 1.058 6.487 1.00 79.31 276 THR A C 1
ATOM 2049 O O . THR A 1 276 ? 20.037 1.935 7.249 1.00 79.31 276 THR A O 1
ATOM 2052 N N . GLY A 1 277 ? 19.878 -0.239 6.697 1.00 86.44 277 GLY A N 1
ATOM 2053 C CA . GLY A 1 277 ? 20.413 -0.774 7.948 1.00 86.44 277 GLY A CA 1
ATOM 2054 C C . GLY A 1 277 ? 19.423 -0.727 9.119 1.00 86.44 277 GLY A C 1
ATOM 2055 O O . GLY A 1 277 ? 19.803 -1.074 10.235 1.00 86.44 277 GLY A O 1
ATOM 2056 N N . VAL A 1 278 ? 18.176 -0.303 8.887 1.00 88.06 278 VAL A N 1
ATOM 2057 C CA . VAL A 1 278 ? 17.124 -0.179 9.900 1.00 88.06 278 VAL A CA 1
ATOM 2058 C C . VAL A 1 278 ? 16.011 -1.174 9.595 1.00 88.06 278 VAL A C 1
ATOM 2060 O O . VAL A 1 278 ? 15.529 -1.260 8.466 1.00 88.06 278 VAL A O 1
ATOM 2063 N N . ASP A 1 279 ? 15.592 -1.919 10.616 1.00 90.44 279 ASP A N 1
ATOM 2064 C CA . ASP A 1 279 ? 14.406 -2.766 10.539 1.00 90.44 279 ASP A CA 1
ATOM 2065 C C . ASP A 1 279 ? 13.168 -1.872 10.652 1.00 90.44 279 ASP A C 1
ATOM 2067 O O . ASP A 1 279 ? 12.894 -1.339 11.722 1.00 90.44 279 ASP A O 1
ATOM 2071 N N . LEU A 1 280 ? 12.466 -1.639 9.543 1.00 91.81 280 LEU A N 1
ATOM 2072 C CA . LEU A 1 280 ? 11.229 -0.857 9.524 1.00 91.81 280 LEU A CA 1
ATOM 2073 C C . LEU A 1 280 ? 10.022 -1.794 9.503 1.00 91.81 280 LEU A C 1
ATOM 2075 O O . LEU A 1 280 ? 9.966 -2.736 8.708 1.00 91.81 280 LEU A O 1
ATOM 2079 N N . LYS A 1 281 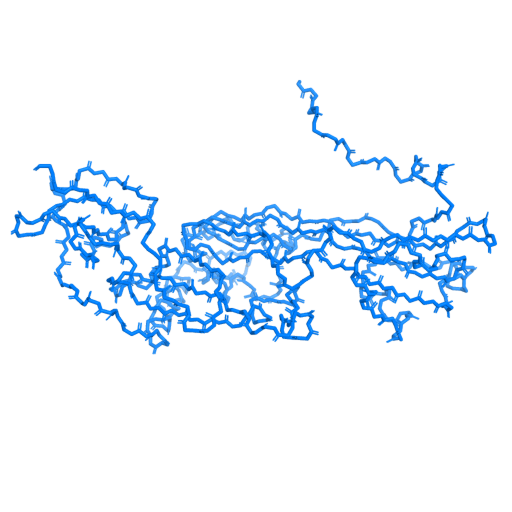? 9.029 -1.501 10.343 1.00 93.56 281 LYS A N 1
ATOM 2080 C CA . LYS A 1 281 ? 7.772 -2.251 10.440 1.00 93.56 281 LYS A CA 1
ATOM 2081 C C . LYS A 1 281 ? 6.587 -1.395 10.021 1.00 93.56 281 LYS A C 1
ATOM 2083 O O . LYS A 1 281 ? 6.553 -0.201 10.303 1.00 93.56 281 LYS A O 1
ATOM 2088 N N . ALA A 1 282 ? 5.586 -2.025 9.415 1.00 94.56 282 ALA A N 1
ATOM 2089 C CA . ALA A 1 282 ? 4.236 -1.478 9.381 1.00 94.56 282 ALA A CA 1
ATOM 2090 C C . ALA A 1 282 ? 3.525 -1.873 10.680 1.00 94.56 282 ALA A C 1
ATOM 2092 O O . ALA A 1 282 ? 3.281 -3.059 10.913 1.00 94.56 282 ALA A O 1
ATOM 2093 N N . ARG A 1 283 ? 3.220 -0.883 11.521 1.00 96.25 283 ARG A N 1
ATOM 2094 C CA . ARG A 1 283 ? 2.444 -1.032 12.753 1.00 96.25 283 ARG A CA 1
ATOM 2095 C C . ARG A 1 283 ? 0.998 -0.657 12.474 1.00 96.25 283 ARG A C 1
ATOM 2097 O O . ARG A 1 283 ? 0.713 0.499 12.182 1.00 96.25 283 ARG A O 1
ATOM 2104 N N . THR A 1 284 ? 0.087 -1.608 12.616 1.00 96.94 284 THR A N 1
ATOM 2105 C CA . THR A 1 284 ? -1.351 -1.390 12.456 1.00 96.94 284 THR A CA 1
ATOM 2106 C C . THR A 1 284 ? -2.044 -1.439 13.813 1.00 96.94 284 THR A C 1
ATOM 2108 O O . THR A 1 284 ? -1.929 -2.425 14.545 1.00 96.94 284 THR A O 1
ATOM 2111 N N . TYR A 1 285 ? -2.805 -0.388 14.124 1.00 97.69 285 TYR A N 1
ATOM 2112 C CA . TYR A 1 285 ? -3.675 -0.319 15.295 1.00 97.69 285 TYR A CA 1
ATOM 2113 C C . TYR A 1 285 ? -5.044 -0.890 14.929 1.00 97.69 285 TYR A C 1
ATOM 2115 O O . TYR A 1 285 ? -5.726 -0.381 14.041 1.00 97.69 285 TYR A O 1
ATOM 2123 N N . LEU A 1 286 ? -5.446 -1.960 15.601 1.00 98.31 286 LEU A N 1
ATOM 2124 C CA . LEU A 1 286 ? -6.696 -2.674 15.385 1.00 98.31 286 LEU A CA 1
ATOM 2125 C C . LEU A 1 286 ? -7.692 -2.352 16.499 1.00 98.31 286 LEU A C 1
ATOM 2127 O O . LEU A 1 286 ? -7.331 -2.266 17.675 1.00 98.31 286 LEU A O 1
ATOM 2131 N N . CYS A 1 287 ? -8.978 -2.289 16.159 1.00 98.00 287 CYS A N 1
ATOM 2132 C CA . CYS A 1 287 ? -10.023 -2.374 17.170 1.00 98.00 287 CYS A CA 1
ATOM 2133 C C . CYS A 1 287 ? -9.915 -3.735 17.884 1.00 98.00 287 CYS A C 1
ATOM 2135 O O . CYS A 1 287 ? -10.037 -4.760 17.210 1.00 98.00 287 CYS A O 1
ATOM 2137 N N . PRO A 1 288 ? -9.764 -3.782 19.221 1.00 97.38 288 PRO A N 1
ATOM 2138 C CA . PRO A 1 288 ? -9.551 -5.038 19.949 1.00 97.38 288 PRO A CA 1
ATOM 2139 C C . PRO A 1 288 ? -10.770 -5.975 19.922 1.00 97.38 288 PRO A C 1
ATOM 2141 O O . PRO A 1 288 ? -10.644 -7.160 20.203 1.00 97.38 288 PRO A O 1
ATOM 2144 N N . SER A 1 289 ? -11.947 -5.446 19.575 1.00 96.75 289 SER A N 1
ATOM 2145 C CA . SER A 1 289 ? -13.216 -6.179 19.541 1.00 96.75 289 SER A CA 1
ATOM 2146 C C . SER A 1 289 ? -13.522 -6.753 18.157 1.00 96.75 289 SER A C 1
ATOM 2148 O O . SER A 1 289 ? -13.821 -7.937 18.035 1.00 96.75 289 SER A O 1
ATOM 2150 N N . CYS A 1 290 ? -13.412 -5.947 17.091 1.00 97.06 290 CYS A N 1
ATOM 2151 C CA . CYS A 1 290 ? -13.771 -6.390 15.735 1.00 97.06 290 CYS A CA 1
ATOM 2152 C C . CYS A 1 290 ? -12.587 -6.646 14.792 1.00 97.06 290 CYS A C 1
ATOM 2154 O O . CYS A 1 290 ? -12.809 -7.144 13.695 1.00 97.06 290 CYS A O 1
ATOM 2156 N N . GLY A 1 291 ? -11.351 -6.305 15.172 1.00 97.62 291 GLY A N 1
ATOM 2157 C CA . GLY A 1 291 ? -10.153 -6.554 14.359 1.00 97.62 291 GLY A CA 1
ATOM 2158 C C . GLY A 1 291 ? -9.979 -5.644 13.136 1.00 97.62 291 GLY A C 1
ATOM 2159 O O . GLY A 1 291 ? -9.048 -5.853 12.359 1.00 97.62 291 GLY A O 1
ATOM 2160 N N . ILE A 1 292 ? -10.854 -4.647 12.952 1.00 97.94 292 ILE A N 1
ATOM 2161 C CA . ILE A 1 292 ? -10.711 -3.630 11.900 1.00 97.94 292 ILE A CA 1
ATOM 2162 C C . ILE A 1 292 ? -9.500 -2.749 12.190 1.00 97.94 292 ILE A C 1
ATOM 2164 O O . ILE A 1 292 ? -9.326 -2.286 13.321 1.00 97.94 292 ILE A O 1
ATOM 2168 N N . ALA A 1 293 ? -8.704 -2.488 11.158 1.00 98.06 293 ALA A N 1
ATOM 2169 C CA . ALA A 1 293 ? -7.615 -1.531 11.195 1.00 98.06 293 ALA A CA 1
ATOM 2170 C C . ALA A 1 293 ? -8.157 -0.104 11.331 1.00 98.06 293 ALA A C 1
ATOM 2172 O O . ALA A 1 293 ? -8.927 0.382 10.503 1.00 98.06 293 ALA A O 1
ATOM 2173 N N . LEU A 1 294 ? -7.756 0.555 12.412 1.00 97.75 294 LEU A N 1
ATOM 2174 C CA . LEU A 1 294 ? -8.102 1.934 12.724 1.00 97.75 294 LEU A CA 1
ATOM 2175 C C . LEU A 1 294 ? -7.090 2.891 12.106 1.00 97.75 294 LEU A C 1
ATOM 2177 O O . LEU A 1 294 ? -7.486 3.915 11.549 1.00 97.75 294 LEU A O 1
ATOM 2181 N N . ASP A 1 295 ? -5.809 2.534 12.192 1.00 96.50 295 ASP A N 1
ATOM 2182 C CA . ASP A 1 295 ? -4.708 3.326 11.663 1.00 96.50 295 ASP A CA 1
ATOM 2183 C C . ASP A 1 295 ? -3.464 2.470 11.382 1.00 96.50 295 ASP A C 1
ATOM 2185 O O . ASP A 1 295 ? -3.371 1.328 11.845 1.00 96.50 295 ASP A O 1
ATOM 2189 N N . THR A 1 296 ? -2.521 2.973 10.583 1.00 95.25 296 THR A N 1
ATOM 2190 C CA . THR A 1 296 ? -1.255 2.284 10.286 1.00 95.25 296 THR A CA 1
ATOM 2191 C C . THR A 1 296 ? -0.103 3.260 10.091 1.00 95.25 296 THR A C 1
ATOM 2193 O O . THR A 1 296 ? -0.225 4.249 9.377 1.00 95.25 296 THR A O 1
ATOM 2196 N N . GLU A 1 297 ? 1.044 2.936 10.682 1.00 93.19 297 GLU A N 1
ATOM 2197 C CA . GLU A 1 297 ? 2.258 3.750 10.649 1.00 93.19 297 GLU A CA 1
ATOM 2198 C C . GLU A 1 297 ? 3.476 2.917 10.246 1.00 93.19 297 GLU A C 1
ATOM 2200 O O . GLU A 1 297 ? 3.480 1.691 10.375 1.00 93.19 297 GLU A O 1
ATOM 2205 N N . VAL A 1 298 ? 4.531 3.590 9.781 1.00 92.50 298 VAL A N 1
ATOM 2206 C CA . VAL A 1 298 ? 5.854 2.982 9.596 1.00 92.50 298 VAL A CA 1
ATOM 2207 C C . VAL A 1 298 ? 6.727 3.370 10.782 1.00 92.50 298 VAL A C 1
ATOM 2209 O O . VAL A 1 298 ? 6.909 4.557 11.043 1.00 92.50 298 VAL A O 1
ATOM 2212 N N . VAL A 1 299 ? 7.255 2.374 11.486 1.00 93.50 299 VAL A N 1
ATOM 2213 C CA . VAL A 1 299 ? 7.983 2.548 12.750 1.00 93.50 299 VAL A CA 1
ATOM 2214 C C . VAL A 1 299 ? 9.281 1.751 12.760 1.00 93.50 299 VAL A C 1
ATOM 2216 O O . VAL A 1 299 ? 9.443 0.789 12.004 1.00 93.50 299 VAL A O 1
ATOM 2219 N N . VAL A 1 300 ? 10.189 2.113 13.660 1.00 93.44 300 VAL A N 1
ATOM 2220 C CA . VAL A 1 300 ? 11.263 1.228 14.116 1.00 93.44 300 VAL A CA 1
ATOM 2221 C C . VAL A 1 300 ? 10.716 0.358 15.264 1.00 93.44 300 VAL A C 1
ATOM 2223 O O . VAL A 1 300 ? 9.890 0.827 16.054 1.00 93.44 300 VAL A O 1
ATOM 2226 N N . PRO A 1 301 ? 11.136 -0.917 15.396 1.00 90.31 301 PRO A N 1
ATOM 2227 C CA . PRO A 1 301 ? 10.742 -1.762 16.512 1.00 90.31 301 PRO A CA 1
ATOM 2228 C C . PRO A 1 301 ? 10.938 -1.076 17.866 1.00 90.31 301 PRO A C 1
ATOM 2230 O O . PRO A 1 301 ? 12.014 -0.558 18.166 1.00 90.31 301 PRO A O 1
ATOM 2233 N N . ASN A 1 302 ? 9.912 -1.163 18.715 1.00 89.50 302 ASN A N 1
ATOM 2234 C CA . ASN A 1 302 ? 9.835 -0.541 20.044 1.00 89.50 302 ASN A CA 1
ATOM 2235 C C . ASN A 1 302 ? 9.692 0.989 20.067 1.00 89.50 302 ASN A C 1
ATOM 2237 O O . ASN A 1 302 ? 9.749 1.565 21.156 1.00 89.50 302 ASN A O 1
ATOM 2241 N N . ASP A 1 303 ? 9.456 1.650 18.927 1.00 94.19 303 ASP A N 1
ATOM 2242 C CA . ASP A 1 303 ? 9.066 3.062 18.948 1.00 94.19 303 ASP A CA 1
ATOM 2243 C C . ASP A 1 303 ? 7.821 3.250 19.830 1.00 94.19 303 ASP A C 1
ATOM 2245 O O . ASP A 1 303 ? 6.887 2.435 19.748 1.00 94.19 303 ASP A O 1
ATOM 2249 N N . PRO A 1 304 ? 7.777 4.301 20.671 1.00 94.06 304 PRO A N 1
ATOM 2250 C CA . PRO A 1 304 ? 6.624 4.567 21.517 1.00 94.06 304 PRO A CA 1
ATOM 2251 C C . PRO A 1 304 ? 5.372 4.818 20.669 1.00 94.06 304 PRO A C 1
ATOM 2253 O O . PRO A 1 304 ? 5.449 5.227 19.510 1.00 94.06 304 PRO A O 1
ATOM 2256 N N . ILE A 1 305 ? 4.200 4.586 21.260 1.00 93.88 305 ILE A N 1
ATOM 2257 C CA . ILE A 1 305 ? 2.935 5.007 20.651 1.00 93.88 305 ILE A CA 1
ATOM 2258 C C . ILE A 1 305 ? 2.923 6.538 20.625 1.00 93.88 305 ILE A C 1
ATOM 2260 O O . ILE A 1 305 ? 3.154 7.176 21.652 1.00 93.88 305 ILE A O 1
ATOM 2264 N N . VAL A 1 306 ? 2.674 7.108 19.448 1.00 91.50 306 VAL A N 1
ATOM 2265 C CA . VAL A 1 306 ? 2.514 8.552 19.266 1.00 91.50 306 VAL A CA 1
ATOM 2266 C C . VAL A 1 306 ? 1.038 8.903 19.402 1.00 91.50 306 VAL A C 1
ATOM 2268 O O . VAL A 1 306 ? 0.199 8.308 18.721 1.00 91.50 306 VAL A O 1
ATOM 2271 N N . ASP A 1 307 ? 0.739 9.876 20.259 1.00 92.00 307 ASP A N 1
ATOM 2272 C CA . ASP A 1 307 ? -0.599 10.441 20.409 1.00 92.00 307 ASP A CA 1
ATOM 2273 C C . ASP A 1 307 ? -0.900 11.391 19.242 1.00 92.00 307 ASP A C 1
ATOM 2275 O O . ASP A 1 307 ? -0.355 12.490 19.149 1.00 92.00 307 ASP A O 1
ATOM 2279 N N . ASP A 1 308 ? -1.769 10.951 18.337 1.00 89.56 308 ASP A N 1
ATOM 2280 C CA . ASP A 1 308 ? -2.230 11.701 17.166 1.00 89.56 308 ASP A CA 1
ATOM 2281 C C . ASP A 1 308 ? -3.435 12.601 17.477 1.00 89.56 308 ASP A C 1
ATOM 2283 O O . ASP A 1 308 ? -3.509 13.742 17.019 1.00 89.56 308 ASP A O 1
ATOM 2287 N N . VAL A 1 309 ? -4.379 12.092 18.272 1.00 91.25 309 VAL A N 1
ATOM 2288 C CA . VAL A 1 309 ? -5.599 12.788 18.676 1.00 91.25 309 VAL A CA 1
ATOM 2289 C C . VAL A 1 309 ? -5.822 12.613 20.173 1.00 91.25 309 VAL A C 1
ATOM 2291 O O . VAL A 1 309 ? -5.996 11.501 20.668 1.00 91.25 309 VAL A O 1
ATOM 2294 N N . VAL A 1 310 ? -5.877 13.741 20.878 1.00 91.56 310 VAL A N 1
ATOM 2295 C CA . VAL A 1 310 ? -6.244 13.846 22.292 1.00 91.56 310 VAL A CA 1
ATOM 2296 C C . VAL A 1 310 ? -7.151 15.062 22.446 1.00 91.56 310 VAL A C 1
ATOM 2298 O O . VAL A 1 310 ? -6.842 16.134 21.922 1.00 91.56 310 VAL A O 1
ATOM 2301 N N . LEU A 1 311 ? -8.279 14.912 23.140 1.00 89.31 311 LEU A N 1
ATOM 2302 C CA . LEU A 1 311 ? -9.162 16.028 23.463 1.00 89.31 311 LEU A CA 1
ATOM 2303 C C . LEU A 1 311 ? -8.841 16.526 24.870 1.00 89.31 311 LEU A C 1
ATOM 2305 O O . LEU A 1 311 ? -8.849 15.763 25.833 1.00 89.31 311 LEU A O 1
ATOM 2309 N N . SER A 1 312 ? -8.563 17.822 24.996 1.00 80.75 312 SER A N 1
ATOM 2310 C CA . SER A 1 312 ? -8.452 18.455 26.306 1.00 80.75 312 SER A CA 1
ATOM 2311 C C . SER A 1 312 ? -9.827 18.493 26.965 1.00 80.75 312 SER A C 1
ATOM 2313 O O . SER A 1 312 ? -10.776 19.002 26.365 1.00 80.75 312 SER A O 1
ATOM 2315 N N . ASN A 1 313 ? -9.918 18.025 28.208 1.00 64.44 313 ASN A N 1
ATOM 2316 C CA . ASN A 1 313 ? -11.078 18.302 29.048 1.00 64.44 313 ASN A CA 1
ATOM 2317 C C . ASN A 1 313 ? -11.137 19.824 29.276 1.00 64.44 313 ASN A C 1
ATOM 2319 O O . ASN A 1 313 ? -10.187 20.396 29.815 1.00 64.44 313 ASN A O 1
ATOM 2323 N N . ALA A 1 314 ? -12.193 20.471 28.776 1.00 52.66 314 ALA A N 1
ATOM 2324 C CA . ALA A 1 314 ? -12.459 21.893 28.999 1.00 52.66 314 ALA A CA 1
ATOM 2325 C C . ALA A 1 314 ? -13.002 22.144 30.411 1.00 52.66 314 ALA A C 1
ATOM 2327 O O . ALA A 1 314 ? -13.761 21.280 30.909 1.00 52.66 314 ALA A O 1
#

pLDDT: mean 92.37, std 8.79, range [41.19, 98.88]

Secondary structure (DSSP, 8-state):
----S-----HHHHHHHSSEEEEEEEEEGGGSPPSSBPPPPEEEEEEEE-S-SS-EEEE-S--SSS-----BTTPPPPPPPEEEEESS-SHHHHHHTT----SHHHHHHH-TT-BPPPTTEEEEE--TT-EEEEEPPPPP-BS-GGGS-HHHHHHHHHTT-S-TTHHHHTT---EETTEE-HHHHHHHHHHHHHHHHHHSBPPSS---SB--GGG--EEEETTEEEEEETTEEEEEETTT-BEEEETTS-GGGGSEEEEEEGGGS-TT---HHHHHSS--EEEEEE-TTT--EEEEEEE-TTPPPP--------

Organism: NCBI:txid398843